Protein AF-V6LWU7-F1 (afdb_monomer_lite)

InterPro domains:
  IPR008913 Zinc finger, CHY-type [PF05495] (118-183)
  IPR008913 Zinc finger, CHY-type [PS51266] (111-178)
  IPR037274 Zinc finger, CHY-type superfamily [SSF161219] (111-180)

Secondary structure (DSSP, 8-state):
--GGGGGTTGGG---EEEEEEEEEEEEPTT---TT-GGGEEEEEEEEEEE--TTTHHHHHHGGG-EEEEEEGGG--TTS-HHHHHHHHHTSSS---GGGS-GGGEEEEEEEEEEEEB-SS-B-SEEEEPTTT--EESSHHHHHTTSSS---GGG---EEETTT--EE-SSSB-TTT--BS------

pLDDT: mean 87.52, std 15.43, range [29.73, 98.44]

Foldseek 3Di:
DDVVVQCPVVVPDDLKFKFKKKWKWAFAPPDADPVPPVRTDTLDIGTDATQDPVCNVVSVVQQV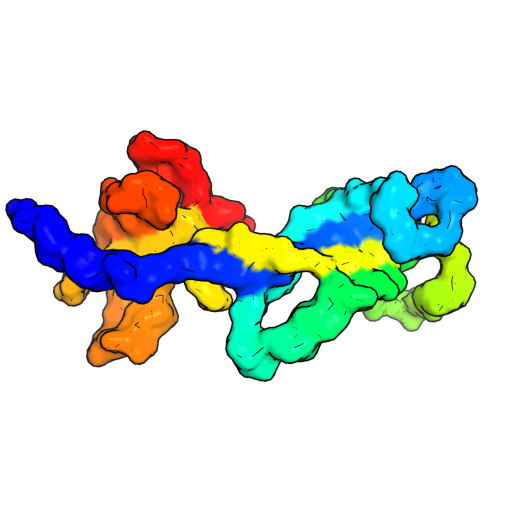DKAQQAFPVQDDSVDDSVVSSVVQVPPPDHDDSVPDGSNGTMIMHIDIDIFGADRVDGWQKWFQAPPPRHTHSDQVRVVVPDPDGRPPVRTQWIQGNPVRDIAGDDQAGPPPRHGGDDDDDD

Organism: NCBI:txid348837

Sequence (186 aa):
MNFRLLFANRSKMSFKNEIVRRFVFKLKPGCSDPDIEEDHIVLKDFVYQVLSPEREKQQREELLLTYRHLPVSHYDPELTDYQNQLNYSKLLENPRLSALAPSETIYARNYLSTSTGCTHYLRNCSKQCFDCKKIYPCRLCHDDNEDHELPREKTEFFSCNICLKLTKPGITCELCNTKFGEFYYH

Radius of gyration: 21.0 Å; chains: 1; bounding box: 48×31×65 Å

Structure (mmCIF, N/CA/C/O backbone):
data_AF-V6LWU7-F1
#
_entry.id   AF-V6LWU7-F1
#
loop_
_atom_site.group_PDB
_atom_site.id
_atom_site.type_symbol
_atom_site.label_atom_id
_atom_site.label_alt_id
_atom_site.label_comp_id
_atom_site.label_asym_id
_atom_site.label_entity_id
_atom_site.label_seq_id
_atom_site.pdbx_PDB_ins_code
_atom_site.Cartn_x
_atom_site.Cartn_y
_atom_site.Cartn_z
_atom_site.occupancy
_atom_site.B_iso_or_equiv
_atom_site.auth_seq_id
_atom_site.auth_comp_id
_atom_site.auth_asym_id
_atom_site.auth_atom_id
_atom_site.pdbx_PDB_model_num
ATOM 1 N N . MET A 1 1 ? -11.687 0.701 37.659 1.00 41.16 1 MET A N 1
ATOM 2 C CA . MET A 1 1 ? -12.111 -0.052 36.456 1.00 41.16 1 MET A CA 1
ATOM 3 C C . MET A 1 1 ? -11.138 -1.195 36.217 1.00 41.16 1 MET A C 1
ATOM 5 O O . MET A 1 1 ? -9.937 -0.967 36.178 1.00 41.16 1 MET A O 1
ATOM 9 N N . ASN A 1 2 ? -11.641 -2.426 36.149 1.00 31.09 2 ASN A N 1
ATOM 10 C CA . ASN A 1 2 ? -10.820 -3.635 36.112 1.00 31.09 2 ASN A CA 1
ATOM 11 C C . ASN A 1 2 ? -10.283 -3.854 34.685 1.00 31.09 2 ASN A C 1
ATOM 13 O O . ASN A 1 2 ? -11.010 -4.327 33.813 1.00 31.09 2 ASN A O 1
ATOM 17 N N . PHE A 1 3 ? -9.019 -3.493 34.434 1.00 41.12 3 PHE A N 1
ATOM 18 C CA . PHE A 1 3 ? -8.388 -3.575 33.108 1.00 41.12 3 PHE A CA 1
ATOM 19 C C . PHE A 1 3 ? -8.483 -4.972 32.468 1.00 41.12 3 PHE A C 1
ATOM 21 O O . PHE A 1 3 ? -8.502 -5.067 31.248 1.00 41.12 3 PHE A O 1
ATOM 28 N N . ARG A 1 4 ? -8.604 -6.050 33.257 1.00 39.47 4 ARG A N 1
ATOM 29 C CA . ARG A 1 4 ? -8.646 -7.444 32.772 1.00 39.47 4 ARG A CA 1
ATOM 30 C C . ARG A 1 4 ? -9.802 -7.770 31.814 1.00 39.47 4 ARG A C 1
ATOM 32 O O . ARG A 1 4 ? -9.608 -8.608 30.941 1.00 39.47 4 ARG A O 1
ATOM 39 N N . LEU A 1 5 ? -10.958 -7.108 31.916 1.00 42.75 5 LEU A N 1
ATOM 40 C CA . LEU A 1 5 ? -12.104 -7.383 31.030 1.00 42.75 5 LEU A CA 1
ATOM 41 C C . LEU A 1 5 ? -11.957 -6.750 29.633 1.00 42.75 5 LEU A C 1
ATOM 43 O O . LEU A 1 5 ? -12.523 -7.260 28.673 1.00 42.75 5 LEU A O 1
ATOM 47 N N . LEU A 1 6 ? -11.140 -5.700 29.486 1.00 45.94 6 LEU A N 1
ATOM 48 C CA . LEU A 1 6 ? -10.923 -5.018 28.199 1.00 45.94 6 LEU A CA 1
ATOM 49 C C . LEU A 1 6 ? -10.051 -5.825 27.220 1.00 45.94 6 LEU A C 1
ATOM 51 O O . LEU A 1 6 ? -10.083 -5.575 26.017 1.00 45.94 6 LEU A O 1
ATOM 55 N N . PHE A 1 7 ? -9.266 -6.790 27.714 1.00 45.69 7 PHE A N 1
ATOM 56 C CA . PHE A 1 7 ? -8.327 -7.571 26.896 1.00 45.69 7 PHE A CA 1
ATOM 57 C C . PHE A 1 7 ? -8.834 -8.974 26.531 1.00 45.69 7 PHE A C 1
ATOM 59 O O . PHE A 1 7 ? -8.191 -9.638 25.722 1.00 45.69 7 PHE A O 1
ATOM 66 N N . ALA A 1 8 ? -9.976 -9.427 27.060 1.00 44.84 8 ALA A N 1
ATOM 67 C CA . ALA A 1 8 ? -10.483 -10.782 26.809 1.00 44.84 8 ALA A CA 1
ATOM 68 C C . ALA A 1 8 ? -10.814 -11.043 25.322 1.00 44.84 8 ALA A C 1
ATOM 70 O O . ALA A 1 8 ? -10.612 -12.153 24.842 1.00 44.84 8 ALA A O 1
ATOM 71 N N . ASN A 1 9 ? -11.217 -10.010 24.569 1.00 48.19 9 ASN A N 1
ATOM 72 C CA . ASN A 1 9 ? -11.459 -10.104 23.121 1.00 48.19 9 ASN A CA 1
ATOM 73 C C . ASN A 1 9 ? -10.215 -9.839 22.250 1.00 48.19 9 ASN A C 1
ATOM 75 O O . ASN A 1 9 ? -10.275 -10.009 21.036 1.00 48.19 9 ASN A O 1
ATOM 79 N N . ARG A 1 10 ? -9.070 -9.450 22.831 1.00 52.81 10 ARG A N 1
ATOM 80 C CA . ARG A 1 10 ? -7.847 -9.167 22.055 1.00 52.81 10 ARG A CA 1
ATOM 81 C C . ARG A 1 10 ? -7.071 -10.414 21.652 1.00 52.81 10 ARG A C 1
ATOM 83 O O . ARG A 1 10 ? -6.351 -10.365 20.664 1.00 52.81 10 ARG A O 1
ATOM 90 N N . SER A 1 11 ? -7.205 -11.515 22.388 1.00 44.88 11 SER A N 1
ATOM 91 C CA . SER A 1 11 ? -6.471 -12.755 22.099 1.00 44.88 11 SER A CA 1
ATOM 92 C C . SER A 1 11 ? -6.927 -13.449 20.811 1.00 44.88 11 SER A C 1
ATOM 94 O O . SER A 1 11 ? -6.194 -14.289 20.299 1.00 44.88 11 SER A O 1
ATOM 96 N N . LYS A 1 12 ? -8.103 -13.094 20.271 1.00 41.44 12 LYS A N 1
ATOM 97 C CA . LYS A 1 12 ? -8.659 -13.683 19.042 1.00 41.44 12 LYS A CA 1
ATOM 98 C C . LYS A 1 12 ? -8.424 -12.861 17.770 1.00 41.44 12 LYS A C 1
ATOM 100 O O . LYS A 1 12 ? -8.647 -13.387 16.688 1.00 41.44 12 LYS A O 1
ATOM 105 N N . MET A 1 13 ? -7.981 -11.604 17.862 1.00 52.53 13 MET A N 1
ATOM 106 C CA . MET A 1 13 ? -7.837 -10.732 16.687 1.00 52.53 13 MET A CA 1
ATOM 107 C C . MET A 1 13 ? -6.366 -10.488 16.350 1.00 52.53 13 MET A C 1
ATOM 109 O O . MET A 1 13 ? -5.683 -9.699 17.004 1.00 52.53 13 MET A O 1
ATOM 113 N N . SER A 1 14 ? -5.880 -11.143 15.293 1.00 57.12 14 SER A N 1
ATOM 114 C CA . SER A 1 14 ? -4.648 -10.730 14.622 1.00 57.12 14 SER A CA 1
ATOM 115 C C . SER A 1 14 ? -4.905 -9.386 13.944 1.00 57.12 14 SER A C 1
ATOM 117 O O . SER A 1 14 ? -5.625 -9.317 12.955 1.00 57.12 14 SER A O 1
ATOM 119 N N . PHE A 1 15 ? -4.309 -8.305 14.450 1.00 65.38 15 PHE A N 1
ATOM 120 C CA . PHE A 1 15 ? -4.311 -7.021 13.739 1.00 65.38 15 PHE A CA 1
ATOM 121 C C . PHE A 1 15 ? -3.367 -7.027 12.533 1.00 65.38 15 PHE A C 1
ATOM 123 O O . PHE A 1 15 ? -3.256 -6.005 11.867 1.00 65.38 15 PHE A O 1
ATOM 130 N N . LYS A 1 16 ? -2.660 -8.135 12.271 1.00 74.12 16 LYS A N 1
ATOM 131 C CA . LYS A 1 16 ? -1.815 -8.306 11.091 1.00 74.12 16 LYS A CA 1
ATOM 132 C C . LYS A 1 16 ? -2.670 -8.834 9.946 1.00 74.12 16 LYS A C 1
ATOM 134 O O . LYS A 1 16 ? -3.249 -9.911 10.065 1.00 74.12 16 LYS A O 1
ATOM 139 N N . ASN A 1 17 ? -2.712 -8.071 8.864 1.00 79.25 17 ASN A N 1
ATOM 140 C CA . ASN A 1 17 ? -3.320 -8.445 7.596 1.00 79.25 17 ASN A CA 1
ATOM 141 C C . ASN A 1 17 ? -2.202 -8.710 6.596 1.00 79.25 17 ASN A C 1
ATOM 143 O O . ASN A 1 17 ? -1.193 -7.997 6.596 1.00 79.25 17 ASN A O 1
ATOM 147 N N . GLU A 1 18 ? -2.410 -9.689 5.728 1.00 88.00 18 GLU A N 1
ATOM 148 C CA . GLU A 1 18 ? -1.624 -9.807 4.508 1.00 88.00 18 GLU A CA 1
ATOM 149 C C . GLU A 1 18 ? -2.093 -8.744 3.515 1.00 88.00 18 GLU A C 1
ATOM 151 O O . GLU A 1 18 ? -3.287 -8.520 3.300 1.00 88.00 18 GLU A O 1
ATOM 156 N N . ILE A 1 19 ? -1.129 -8.046 2.936 1.00 91.31 19 ILE A N 1
ATOM 157 C CA . ILE A 1 19 ? -1.360 -7.031 1.921 1.00 91.31 19 ILE A CA 1
ATOM 158 C C . ILE A 1 19 ? -0.489 -7.334 0.714 1.00 91.31 19 ILE A C 1
ATOM 160 O O . ILE A 1 19 ? 0.594 -7.909 0.828 1.00 91.31 19 ILE A O 1
ATOM 164 N N . VAL A 1 20 ? -0.947 -6.885 -0.443 1.00 92.88 20 VAL A N 1
ATOM 165 C CA . VAL A 1 20 ? -0.134 -6.826 -1.647 1.00 92.88 20 VAL A CA 1
ATOM 166 C C . VAL A 1 20 ? 0.420 -5.415 -1.748 1.00 92.88 20 VAL A C 1
ATOM 168 O O . VAL A 1 20 ? -0.330 -4.433 -1.785 1.00 92.88 20 VAL A O 1
ATOM 171 N N . ARG A 1 21 ? 1.744 -5.306 -1.782 1.00 94.81 21 ARG A N 1
ATOM 172 C CA . ARG A 1 21 ? 2.439 -4.073 -2.136 1.00 94.81 21 ARG A CA 1
ATOM 173 C C . ARG A 1 21 ? 2.804 -4.119 -3.610 1.00 94.81 21 ARG A C 1
ATOM 175 O O . ARG A 1 21 ? 3.115 -5.185 -4.137 1.00 94.81 21 ARG A O 1
ATOM 182 N N . ARG A 1 22 ? 2.745 -2.966 -4.265 1.00 96.56 22 ARG A N 1
ATOM 183 C CA . ARG A 1 22 ? 3.212 -2.781 -5.635 1.00 96.56 22 ARG A CA 1
ATOM 184 C C . ARG A 1 22 ? 4.398 -1.848 -5.600 1.00 96.56 22 ARG A C 1
ATOM 186 O O . ARG A 1 22 ? 4.317 -0.766 -5.018 1.00 96.56 22 ARG A O 1
ATOM 193 N N . PHE A 1 23 ? 5.464 -2.259 -6.264 1.00 97.19 23 PHE A N 1
ATOM 194 C CA . PHE A 1 23 ? 6.523 -1.343 -6.631 1.00 97.19 23 PHE A CA 1
ATOM 195 C C . PHE A 1 23 ? 6.524 -1.152 -8.140 1.00 97.19 23 PHE A C 1
ATOM 197 O O . PHE A 1 23 ? 6.281 -2.083 -8.912 1.00 97.19 23 PHE A O 1
ATOM 204 N N . VAL A 1 24 ? 6.761 0.089 -8.543 1.00 98.06 24 VAL A N 1
ATOM 205 C CA . VAL A 1 24 ? 6.936 0.475 -9.940 1.00 98.06 24 VAL A CA 1
ATOM 206 C C . VAL A 1 24 ? 8.389 0.845 -10.146 1.00 98.06 24 VAL A C 1
ATOM 208 O O . VAL A 1 24 ? 8.996 1.494 -9.291 1.00 98.06 24 VAL A O 1
ATOM 211 N N . PHE A 1 25 ? 8.970 0.397 -11.247 1.00 98.44 25 PHE A N 1
ATOM 212 C CA . PHE A 1 25 ? 10.405 0.480 -11.476 1.00 98.44 25 PHE A CA 1
ATOM 213 C C . PHE A 1 25 ? 10.720 0.684 -12.953 1.00 98.44 25 PHE A C 1
ATOM 215 O O . PHE A 1 25 ? 9.932 0.350 -13.834 1.00 98.44 25 PHE A O 1
ATOM 222 N N . LYS A 1 26 ? 11.901 1.228 -13.222 1.00 98.06 26 LYS A N 1
ATOM 223 C CA . LYS A 1 26 ? 12.527 1.196 -14.550 1.00 98.06 26 LYS A CA 1
ATOM 224 C C . LYS A 1 26 ? 13.795 0.353 -14.484 1.00 98.06 26 LYS A C 1
ATOM 226 O O . LYS A 1 26 ? 14.279 0.071 -13.391 1.00 98.06 26 LYS A O 1
ATOM 231 N N . LEU A 1 27 ? 14.353 -0.013 -15.629 1.00 98.00 27 LEU A N 1
ATOM 232 C CA . LEU A 1 27 ? 15.609 -0.759 -15.671 1.00 98.00 27 LEU A CA 1
ATOM 233 C C . LEU A 1 27 ? 16.820 0.176 -15.603 1.00 98.00 27 LEU A C 1
ATOM 235 O O . LEU A 1 27 ? 16.763 1.335 -16.034 1.00 98.00 27 LEU A O 1
ATOM 239 N N . LYS A 1 28 ? 17.927 -0.331 -15.059 1.00 97.69 28 LYS A N 1
ATOM 240 C CA . LYS A 1 28 ? 19.239 0.315 -15.162 1.00 97.69 28 LYS A CA 1
ATOM 241 C C . LYS A 1 28 ? 19.631 0.507 -16.637 1.00 97.69 28 LYS A C 1
ATOM 243 O O . LYS A 1 28 ? 19.234 -0.291 -17.488 1.00 97.69 28 LYS A O 1
ATOM 248 N N . PRO A 1 29 ? 20.408 1.555 -16.973 1.00 96.25 29 PRO A N 1
ATOM 249 C CA . PRO A 1 29 ? 20.867 1.767 -18.343 1.00 96.25 29 PRO A CA 1
ATOM 250 C C . PRO A 1 29 ? 21.598 0.536 -18.899 1.00 96.25 29 PRO A C 1
ATOM 252 O O . PRO A 1 29 ? 22.515 0.028 -18.262 1.00 96.25 29 PRO A O 1
ATOM 255 N N . GLY A 1 30 ? 21.202 0.081 -20.091 1.00 94.88 30 GLY A N 1
ATOM 256 C CA . GLY A 1 30 ? 21.773 -1.101 -20.752 1.00 94.88 30 GLY A CA 1
ATOM 257 C C . GLY A 1 30 ? 21.094 -2.433 -20.409 1.00 94.88 30 GLY A C 1
ATOM 258 O O . GLY A 1 30 ? 21.318 -3.412 -21.118 1.00 94.88 30 GLY A O 1
ATOM 259 N N . CYS A 1 31 ? 20.231 -2.473 -19.393 1.00 96.56 31 CYS A N 1
ATOM 260 C CA . CYS A 1 31 ? 19.454 -3.658 -19.030 1.00 96.56 31 CYS A CA 1
ATOM 261 C C . CYS A 1 31 ? 18.139 -3.717 -19.827 1.00 96.56 31 CYS A C 1
ATOM 263 O O . CYS A 1 31 ? 17.575 -2.685 -20.202 1.00 96.56 31 CYS A O 1
ATOM 265 N N . SER A 1 32 ? 17.648 -4.927 -20.107 1.00 95.00 32 SER A N 1
ATOM 266 C CA . SER A 1 32 ? 16.461 -5.132 -20.958 1.00 95.00 32 SER A CA 1
ATOM 267 C C . SER A 1 32 ? 15.464 -6.169 -20.446 1.00 95.00 32 SER A C 1
ATOM 269 O O . SER A 1 32 ? 14.312 -6.142 -20.879 1.00 95.00 32 SER A O 1
ATOM 271 N N . ASP A 1 33 ? 15.876 -7.036 -19.521 1.00 96.31 33 ASP A N 1
ATOM 272 C CA . ASP A 1 33 ? 15.019 -8.051 -18.919 1.00 96.31 33 ASP A CA 1
ATOM 273 C C . ASP A 1 33 ? 14.398 -7.507 -17.619 1.00 96.31 33 ASP A C 1
ATOM 275 O O . ASP A 1 33 ? 15.127 -7.229 -16.663 1.00 96.31 33 ASP A O 1
ATOM 279 N N . PRO A 1 34 ? 13.070 -7.305 -17.563 1.00 95.62 34 PRO A N 1
ATOM 280 C CA . PRO A 1 34 ? 12.417 -6.766 -16.382 1.00 95.62 34 PRO A CA 1
ATOM 281 C C . PRO A 1 34 ? 12.198 -7.802 -15.271 1.00 95.62 34 PRO A C 1
ATOM 283 O O . PRO A 1 34 ? 11.756 -7.422 -14.185 1.00 95.62 34 PRO A O 1
ATOM 286 N N . ASP A 1 35 ? 12.526 -9.075 -15.494 1.00 95.62 35 ASP A N 1
ATOM 287 C CA . ASP A 1 35 ? 12.419 -10.114 -14.471 1.00 95.62 35 ASP A CA 1
ATOM 288 C C . ASP A 1 35 ? 13.687 -10.227 -13.599 1.00 95.62 35 ASP A C 1
ATOM 290 O O . ASP A 1 35 ? 13.614 -10.790 -12.505 1.00 95.62 35 ASP A O 1
ATOM 294 N N . ILE A 1 36 ? 14.804 -9.603 -14.006 1.00 96.38 36 ILE A N 1
ATOM 295 C CA . ILE A 1 36 ? 16.050 -9.505 -13.221 1.00 96.38 36 ILE A CA 1
ATOM 296 C C . ILE A 1 36 ? 15.931 -8.381 -12.182 1.00 96.38 36 ILE A C 1
ATOM 298 O O . ILE A 1 36 ? 16.052 -7.199 -12.505 1.00 96.38 36 ILE A O 1
ATOM 302 N N . GLU A 1 37 ? 15.699 -8.741 -10.919 1.00 94.56 37 GLU A N 1
ATOM 303 C CA . GLU A 1 37 ? 15.451 -7.785 -9.827 1.00 94.56 37 GLU A CA 1
ATOM 304 C C . GLU A 1 37 ? 16.651 -6.878 -9.527 1.00 94.56 37 GLU A C 1
ATOM 306 O O . GLU A 1 37 ? 16.484 -5.705 -9.186 1.00 94.56 37 GLU A O 1
ATOM 311 N N . GLU A 1 38 ? 17.876 -7.370 -9.722 1.00 97.06 38 GLU A N 1
ATOM 312 C CA . GLU A 1 38 ? 19.097 -6.589 -9.526 1.00 97.06 38 GLU A CA 1
ATOM 313 C C . GLU A 1 38 ? 19.186 -5.401 -10.486 1.00 97.06 38 GLU A C 1
ATOM 315 O O . GLU A 1 38 ? 19.873 -4.423 -10.181 1.00 97.06 38 GLU A O 1
ATOM 320 N N . ASP A 1 39 ? 18.484 -5.449 -11.617 1.00 97.25 39 ASP A N 1
ATOM 321 C CA . ASP A 1 39 ? 18.481 -4.402 -12.635 1.00 97.25 39 ASP A CA 1
ATOM 322 C C . ASP A 1 39 ? 17.406 -3.338 -12.402 1.00 97.25 39 ASP A C 1
ATOM 324 O O . ASP A 1 39 ? 17.321 -2.356 -13.147 1.00 97.25 39 ASP A O 1
ATOM 328 N N . HIS A 1 40 ? 16.596 -3.482 -11.352 1.00 97.50 40 HIS A N 1
ATOM 329 C CA . HIS A 1 40 ? 15.503 -2.564 -11.068 1.00 97.50 40 HIS A CA 1
ATOM 330 C C . HIS A 1 40 ? 16.006 -1.273 -10.415 1.00 97.50 40 HIS A C 1
ATOM 332 O O . HIS A 1 40 ? 16.764 -1.264 -9.445 1.00 97.50 40 HIS A O 1
ATOM 338 N N . ILE A 1 41 ? 15.515 -0.146 -10.922 1.00 97.88 41 ILE A N 1
ATOM 339 C CA . ILE A 1 41 ? 15.523 1.150 -10.249 1.00 97.88 41 ILE A CA 1
ATOM 340 C C . ILE A 1 41 ? 14.092 1.399 -9.780 1.00 97.88 41 ILE A C 1
ATOM 342 O O . ILE A 1 41 ? 13.238 1.817 -10.568 1.00 97.88 41 ILE A O 1
ATOM 346 N N . VAL A 1 42 ? 13.830 1.117 -8.502 1.00 98.00 42 VAL A N 1
ATOM 347 C CA . VAL A 1 42 ? 12.514 1.324 -7.886 1.00 98.00 42 VAL A CA 1
ATOM 348 C C . VAL A 1 42 ? 12.192 2.815 -7.847 1.00 98.00 42 VAL A C 1
ATOM 350 O O . VAL A 1 42 ? 12.966 3.622 -7.338 1.00 98.00 42 VAL A O 1
ATOM 353 N N . LEU A 1 43 ? 11.036 3.171 -8.402 1.00 97.75 43 LEU A N 1
ATOM 354 C CA . LEU A 1 43 ? 10.546 4.542 -8.492 1.00 97.75 43 LEU A CA 1
ATOM 355 C C . LEU A 1 43 ? 9.543 4.854 -7.373 1.00 97.75 43 LEU A C 1
ATOM 357 O O . LEU A 1 43 ? 9.629 5.915 -6.761 1.00 97.75 43 LEU A O 1
ATOM 361 N N . LYS A 1 44 ? 8.612 3.932 -7.083 1.00 96.31 44 LYS A N 1
ATOM 362 C CA . LYS A 1 44 ? 7.692 4.001 -5.930 1.00 96.31 44 LYS A CA 1
ATOM 363 C C . LYS A 1 44 ? 7.407 2.607 -5.394 1.00 96.31 44 LYS A C 1
ATOM 365 O O . LYS A 1 44 ? 7.396 1.651 -6.162 1.00 96.31 44 LYS A O 1
ATOM 370 N N . ASP A 1 45 ? 7.100 2.525 -4.103 1.00 95.62 45 ASP A N 1
ATOM 371 C CA . ASP A 1 45 ? 6.627 1.318 -3.424 1.00 95.62 45 ASP A CA 1
ATOM 372 C C . ASP A 1 45 ? 5.471 1.690 -2.488 1.00 95.62 45 ASP A C 1
ATOM 374 O O . ASP A 1 45 ? 5.627 2.498 -1.567 1.00 95.62 45 ASP A O 1
ATOM 378 N N . PHE A 1 46 ? 4.296 1.115 -2.728 1.00 93.44 46 PHE A N 1
ATOM 379 C CA . PHE A 1 46 ? 3.067 1.470 -2.029 1.00 93.44 46 PHE A CA 1
ATOM 380 C C . PHE A 1 46 ? 2.159 0.259 -1.810 1.00 93.44 46 PHE A C 1
ATOM 382 O O . PHE A 1 46 ? 2.292 -0.791 -2.438 1.00 93.44 46 PHE A O 1
ATOM 389 N N . VAL A 1 47 ? 1.205 0.403 -0.889 1.00 91.62 47 VAL A N 1
ATOM 390 C CA . VAL A 1 47 ? 0.169 -0.613 -0.686 1.00 91.62 47 VAL A CA 1
ATOM 391 C C . VAL A 1 47 ? -0.782 -0.594 -1.877 1.00 91.62 47 VAL A C 1
ATOM 393 O O . VAL A 1 47 ? -1.383 0.438 -2.160 1.00 91.62 47 VAL A O 1
ATOM 396 N N . TYR A 1 48 ? -0.924 -1.731 -2.554 1.00 91.81 48 TYR A N 1
ATOM 397 C CA . TYR A 1 48 ? -1.781 -1.858 -3.729 1.00 91.81 48 TYR A CA 1
ATOM 398 C C . TYR A 1 48 ? -3.182 -2.340 -3.358 1.00 91.81 48 TYR A C 1
ATOM 400 O O . TYR A 1 48 ? -4.176 -1.750 -3.769 1.00 91.81 48 TYR A O 1
ATOM 408 N N . GLN A 1 49 ? -3.267 -3.395 -2.546 1.00 89.25 49 GLN A N 1
ATOM 409 C CA . GLN A 1 49 ? -4.539 -3.967 -2.109 1.00 89.25 49 GLN A CA 1
ATOM 410 C C . GLN A 1 49 ? -4.368 -4.790 -0.832 1.00 89.25 49 GLN A C 1
ATOM 412 O O . GLN A 1 49 ? -3.277 -5.280 -0.533 1.00 89.25 49 GLN A O 1
ATOM 417 N N . VAL A 1 50 ? -5.456 -4.966 -0.082 1.00 88.44 50 VAL A N 1
ATOM 418 C CA . VAL A 1 50 ? -5.505 -5.975 0.982 1.00 88.44 50 VAL A CA 1
ATOM 419 C C . VAL A 1 50 ? -5.790 -7.336 0.355 1.00 88.44 50 VAL A C 1
ATOM 421 O O . VAL A 1 50 ? -6.606 -7.429 -0.568 1.00 88.44 50 VAL A O 1
ATOM 424 N N . LEU A 1 51 ? -5.110 -8.379 0.835 1.00 85.94 51 LEU A N 1
ATOM 425 C CA . LEU A 1 51 ? -5.402 -9.741 0.411 1.00 85.94 51 LEU A CA 1
ATOM 426 C C . LEU A 1 51 ? -6.795 -10.117 0.937 1.00 85.94 51 LEU A C 1
ATOM 428 O O . LEU A 1 51 ? -7.040 -10.017 2.141 1.00 85.94 51 LEU A O 1
ATOM 432 N N . SER A 1 52 ? -7.720 -10.479 0.047 1.00 81.75 52 SER A N 1
ATOM 433 C CA . SER A 1 52 ? -9.090 -10.847 0.429 1.00 81.75 52 SER A CA 1
ATOM 434 C C . SER A 1 52 ? -9.354 -12.314 0.095 1.00 81.75 52 SER A C 1
ATOM 436 O O . SER A 1 52 ? -8.949 -12.747 -0.985 1.00 81.75 52 SER A O 1
ATOM 438 N N . PRO A 1 53 ? -10.039 -13.086 0.960 1.00 83.88 53 PRO A N 1
ATOM 439 C CA . PRO A 1 53 ? -10.284 -14.508 0.708 1.00 83.88 53 PRO A CA 1
ATOM 440 C C . PRO A 1 53 ? -10.972 -14.782 -0.636 1.00 83.88 53 PRO A C 1
ATOM 442 O O . PRO A 1 53 ? -10.686 -15.776 -1.296 1.00 83.88 53 PRO A O 1
ATOM 445 N N . GLU A 1 54 ? -11.845 -13.876 -1.083 1.00 87.38 54 GLU A N 1
ATOM 446 C CA . GLU A 1 54 ? -12.604 -14.021 -2.329 1.00 87.38 54 GLU A CA 1
ATOM 447 C C . GLU A 1 54 ? -11.722 -13.900 -3.578 1.00 87.38 54 GLU A C 1
ATOM 449 O O . GLU A 1 54 ? -12.042 -14.474 -4.618 1.00 87.38 54 GLU A O 1
ATOM 454 N N . ARG A 1 55 ? -10.621 -13.140 -3.496 1.00 87.56 55 ARG A N 1
ATOM 455 C CA . ARG A 1 55 ? -9.720 -12.856 -4.626 1.00 87.56 55 ARG A CA 1
ATOM 456 C C . ARG A 1 55 ? -8.311 -13.392 -4.424 1.00 87.56 55 ARG A C 1
ATOM 458 O O . ARG A 1 55 ? -7.470 -13.205 -5.297 1.00 87.56 55 ARG A O 1
ATOM 465 N N . GLU A 1 56 ? -8.053 -14.088 -3.322 1.00 89.62 56 GLU A N 1
ATOM 466 C CA . GLU A 1 56 ? -6.711 -14.482 -2.905 1.00 89.62 56 GLU A CA 1
ATOM 467 C C . GLU A 1 56 ? -5.965 -15.250 -3.999 1.00 89.62 56 GLU A C 1
ATOM 469 O O . GLU A 1 56 ? -4.810 -14.942 -4.283 1.00 89.62 56 GLU A O 1
ATOM 474 N N . LYS A 1 57 ? -6.632 -16.201 -4.666 1.00 93.31 57 LYS A N 1
ATOM 475 C CA . LYS A 1 57 ? -6.030 -16.963 -5.768 1.00 93.31 57 LYS A CA 1
ATOM 476 C C . LYS A 1 57 ? -5.528 -16.042 -6.884 1.00 93.31 57 LYS A C 1
ATOM 478 O O . LYS A 1 57 ? -4.358 -16.114 -7.244 1.00 93.31 57 LYS A O 1
ATOM 483 N N . GLN A 1 58 ? -6.392 -15.155 -7.380 1.00 93.12 58 GLN A N 1
ATOM 484 C CA . GLN A 1 58 ? -6.036 -14.196 -8.426 1.00 93.12 58 GLN A CA 1
ATOM 485 C C . GLN A 1 58 ? -4.913 -13.266 -7.949 1.00 93.12 58 GLN A C 1
ATOM 487 O O . GLN A 1 58 ? -3.916 -13.088 -8.639 1.00 93.12 58 GLN A O 1
ATOM 492 N N . GLN A 1 59 ? -5.037 -12.710 -6.742 1.00 92.88 59 GLN A N 1
ATOM 493 C CA . GLN A 1 59 ? -4.044 -11.794 -6.180 1.00 92.88 59 GLN A CA 1
ATOM 494 C C . GLN A 1 59 ? -2.672 -12.459 -6.024 1.00 92.88 59 GLN A C 1
ATOM 496 O O . GLN A 1 59 ? -1.658 -11.786 -6.190 1.00 92.88 59 GLN A O 1
ATOM 501 N N . ARG A 1 60 ? -2.627 -13.764 -5.721 1.00 93.81 60 ARG A N 1
ATOM 502 C CA . ARG A 1 60 ? -1.387 -14.547 -5.633 1.00 93.81 60 ARG A CA 1
ATOM 503 C C . ARG A 1 60 ? -0.788 -14.855 -7.004 1.00 93.81 60 ARG A C 1
ATOM 505 O O . ARG A 1 60 ? 0.428 -14.786 -7.142 1.00 93.81 60 ARG A O 1
ATOM 512 N N . GLU A 1 61 ? -1.608 -15.143 -8.011 1.00 95.44 61 GLU A N 1
ATOM 513 C CA . GLU A 1 61 ? -1.147 -15.291 -9.400 1.00 95.44 61 GLU A CA 1
ATOM 514 C C . GLU A 1 61 ? -0.531 -13.979 -9.919 1.00 95.44 61 GLU A C 1
ATOM 516 O O . GLU A 1 61 ? 0.534 -13.991 -10.532 1.00 95.44 61 GLU A O 1
ATOM 521 N N . GLU A 1 62 ? -1.125 -12.832 -9.574 1.00 94.50 62 GLU A N 1
ATOM 522 C CA . GLU A 1 62 ? -0.612 -11.502 -9.929 1.00 94.50 62 GLU A CA 1
ATOM 523 C C . GLU A 1 62 ? 0.768 -11.171 -9.325 1.00 94.50 62 GLU A C 1
ATOM 525 O O . GLU A 1 62 ? 1.408 -10.230 -9.798 1.00 94.50 62 GLU A O 1
ATOM 530 N N . LEU A 1 63 ? 1.230 -11.897 -8.296 1.00 94.81 63 LEU A N 1
ATOM 531 C CA . LEU A 1 63 ? 2.569 -11.730 -7.700 1.00 94.81 63 LEU A CA 1
ATOM 532 C C . LEU A 1 63 ? 3.686 -12.249 -8.610 1.00 94.81 63 LEU A C 1
ATOM 534 O O . LEU A 1 63 ? 4.837 -11.849 -8.464 1.00 94.81 63 LEU A O 1
ATOM 538 N N . LEU A 1 64 ? 3.348 -13.152 -9.530 1.00 94.44 64 LEU A N 1
ATOM 539 C CA . LEU A 1 64 ? 4.296 -13.784 -10.447 1.00 94.44 64 LEU A CA 1
ATOM 540 C C . LEU A 1 64 ? 4.482 -12.981 -11.739 1.00 94.44 64 LEU A C 1
ATOM 542 O O . LEU A 1 64 ? 5.241 -13.389 -12.611 1.00 94.44 64 LEU A O 1
ATOM 546 N N . LEU A 1 65 ? 3.753 -11.874 -11.887 1.00 95.44 65 LEU A N 1
ATOM 547 C CA . LEU A 1 65 ? 3.669 -11.127 -13.130 1.00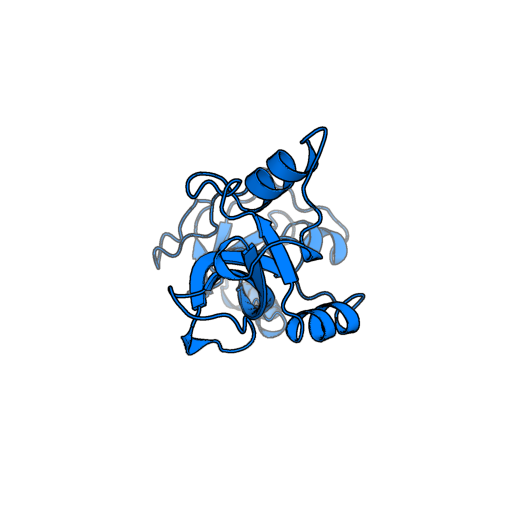 95.44 65 LEU A CA 1
ATOM 548 C C . LEU A 1 65 ? 4.457 -9.821 -13.058 1.00 95.44 65 LEU A C 1
ATOM 550 O O . LEU A 1 65 ? 4.345 -9.046 -12.104 1.00 95.44 65 LEU A O 1
ATOM 554 N N . THR A 1 66 ? 5.178 -9.557 -14.144 1.00 97.06 66 THR A N 1
ATOM 555 C CA . THR A 1 66 ? 5.822 -8.278 -14.430 1.00 97.06 66 THR A CA 1
ATOM 556 C C . THR A 1 66 ? 5.012 -7.542 -15.488 1.00 97.06 66 THR A C 1
ATOM 558 O O . THR A 1 66 ? 4.917 -7.966 -16.641 1.00 97.06 66 THR A O 1
ATOM 561 N N . TYR A 1 67 ? 4.399 -6.426 -15.102 1.00 95.50 67 TYR A N 1
ATOM 562 C CA . TYR A 1 67 ? 3.518 -5.660 -15.981 1.00 95.50 67 TYR A CA 1
ATOM 563 C C . TYR A 1 67 ? 4.275 -4.512 -16.629 1.00 95.50 67 TYR A C 1
ATOM 565 O O . TYR A 1 67 ? 5.009 -3.798 -15.952 1.00 95.50 67 TYR A O 1
ATOM 573 N N . ARG A 1 68 ? 4.023 -4.263 -17.916 1.00 96.56 68 ARG A N 1
ATOM 574 C CA . ARG A 1 68 ? 4.318 -2.958 -18.520 1.00 96.56 68 ARG A CA 1
ATOM 575 C C . ARG A 1 68 ? 3.273 -1.971 -18.010 1.00 96.56 68 ARG A C 1
ATOM 577 O O . ARG A 1 68 ? 2.085 -2.182 -18.233 1.00 96.56 68 ARG A O 1
ATOM 584 N N . HIS A 1 69 ? 3.716 -0.944 -17.300 1.00 96.00 69 HIS A N 1
ATOM 585 C CA . HIS A 1 69 ? 2.858 -0.103 -16.467 1.00 96.00 69 HIS A CA 1
ATOM 586 C C . HIS A 1 69 ? 2.532 1.237 -17.128 1.00 96.00 69 HIS A C 1
ATOM 588 O O . HIS A 1 69 ? 1.366 1.559 -17.334 1.00 96.00 69 HIS A O 1
ATOM 594 N N . LEU A 1 70 ? 3.558 1.998 -17.518 1.00 95.75 70 LEU A N 1
ATOM 595 C CA . LEU A 1 70 ? 3.418 3.246 -18.276 1.00 95.75 70 LEU A CA 1
ATOM 596 C C . LEU A 1 70 ? 4.715 3.580 -19.033 1.00 95.75 70 LEU A C 1
ATOM 598 O O . LEU A 1 70 ? 5.771 3.045 -18.692 1.00 95.75 70 LEU A O 1
ATOM 602 N N . PRO A 1 71 ? 4.689 4.475 -20.035 1.00 96.94 71 PRO A N 1
ATOM 603 C CA . PRO A 1 71 ? 5.913 4.982 -20.642 1.00 96.94 71 PRO A CA 1
ATOM 604 C C . PRO A 1 71 ? 6.686 5.857 -19.647 1.00 96.94 71 PRO A C 1
ATOM 606 O O . PRO A 1 71 ? 6.086 6.659 -18.930 1.00 96.94 71 PRO A O 1
ATOM 609 N N . VAL A 1 72 ? 8.019 5.788 -19.668 1.00 96.44 72 VAL A N 1
ATOM 610 C CA . VAL A 1 72 ? 8.900 6.654 -18.860 1.00 96.44 72 VAL A CA 1
ATOM 611 C C . VAL A 1 72 ? 8.599 8.137 -19.101 1.00 96.44 72 VAL A C 1
ATOM 613 O O . VAL A 1 72 ? 8.637 8.930 -18.167 1.00 96.44 72 VAL A O 1
ATOM 616 N N . SER A 1 73 ? 8.235 8.510 -20.330 1.00 95.06 73 SER A N 1
ATOM 617 C CA . SER A 1 73 ? 7.908 9.892 -20.702 1.00 95.06 73 SER A CA 1
ATOM 618 C C . SER A 1 73 ? 6.636 10.449 -20.048 1.00 95.06 73 SER A C 1
ATOM 620 O O . SER A 1 73 ? 6.413 11.652 -20.109 1.00 95.06 73 SER A O 1
ATOM 622 N N . HIS A 1 74 ? 5.794 9.596 -19.456 1.00 95.25 74 HIS A N 1
ATOM 623 C CA . HIS A 1 74 ? 4.523 9.979 -18.825 1.00 95.25 74 HIS A CA 1
ATOM 624 C C . HIS A 1 74 ? 4.538 9.791 -17.306 1.00 95.25 74 HIS A C 1
ATOM 626 O O . HIS A 1 74 ? 3.492 9.842 -16.663 1.00 95.25 74 HIS A O 1
ATOM 632 N N . TYR A 1 75 ? 5.715 9.541 -16.737 1.00 96.62 75 TYR A N 1
ATOM 633 C CA . TYR A 1 75 ? 5.885 9.380 -15.307 1.00 96.62 75 TYR A CA 1
ATOM 634 C C . TYR A 1 75 ? 6.320 10.678 -14.651 1.00 96.62 75 TYR A C 1
ATOM 636 O O . TYR A 1 75 ? 7.381 11.217 -14.964 1.00 96.62 75 TYR A O 1
ATOM 644 N N . ASP A 1 76 ? 5.530 11.113 -13.678 1.00 97.25 76 ASP A N 1
ATOM 645 C CA . ASP A 1 76 ? 5.870 12.209 -12.788 1.00 97.25 76 ASP A CA 1
ATOM 646 C C . ASP A 1 76 ? 6.133 11.661 -11.368 1.00 97.25 76 ASP A C 1
ATOM 648 O O . ASP A 1 76 ? 5.234 11.051 -10.766 1.00 97.25 76 ASP A O 1
ATOM 652 N N . PRO A 1 77 ? 7.349 11.833 -10.808 1.00 96.06 77 PRO A N 1
ATOM 653 C CA . PRO A 1 77 ? 7.664 11.380 -9.457 1.00 96.06 77 PRO A CA 1
ATOM 654 C C . PRO A 1 77 ? 6.860 12.102 -8.367 1.00 96.06 77 PRO A C 1
ATOM 656 O O . PRO A 1 77 ? 6.662 11.511 -7.303 1.00 96.06 77 PRO A O 1
ATOM 659 N N . GLU A 1 78 ? 6.339 13.302 -8.623 1.00 96.19 78 GLU A N 1
ATOM 660 C CA . GLU A 1 78 ? 5.549 14.072 -7.654 1.00 96.19 78 GLU A CA 1
ATOM 661 C C . GLU A 1 78 ? 4.087 13.595 -7.577 1.00 96.19 78 GLU A C 1
ATOM 663 O O . GLU A 1 78 ? 3.402 13.814 -6.577 1.00 96.19 78 GLU A O 1
ATOM 668 N N . LEU A 1 79 ? 3.598 12.877 -8.596 1.00 95.50 79 LEU A N 1
ATOM 669 C CA . LEU A 1 79 ? 2.229 12.354 -8.644 1.00 95.50 79 LEU A CA 1
ATOM 670 C C . LEU A 1 79 ? 2.112 10.957 -8.037 1.00 95.50 79 LEU A C 1
ATOM 672 O O . LEU A 1 79 ? 3.012 10.127 -8.142 1.00 95.50 79 LEU A O 1
ATOM 676 N N . THR A 1 80 ? 0.969 10.630 -7.437 1.00 94.25 80 THR A N 1
ATOM 677 C CA . THR A 1 80 ? 0.672 9.241 -7.044 1.00 94.25 80 THR A CA 1
ATOM 678 C C . THR A 1 80 ? 0.656 8.313 -8.262 1.00 94.25 80 THR A C 1
ATOM 680 O O . THR A 1 80 ? 0.426 8.744 -9.393 1.00 94.25 80 THR A O 1
ATOM 683 N N . ASP A 1 81 ? 0.858 7.013 -8.037 1.00 94.88 81 ASP A N 1
ATOM 684 C CA . ASP A 1 81 ? 0.771 6.020 -9.113 1.00 94.88 81 ASP A CA 1
ATOM 685 C C . ASP A 1 81 ? -0.589 6.058 -9.830 1.00 94.88 81 ASP A C 1
ATOM 687 O O . ASP A 1 81 ? -0.657 6.058 -11.057 1.00 94.88 81 ASP A O 1
ATOM 691 N N . TYR A 1 82 ? -1.670 6.203 -9.056 1.00 93.50 82 TYR A N 1
ATOM 692 C CA . TYR A 1 82 ? -3.020 6.362 -9.586 1.00 93.50 82 TYR A CA 1
ATOM 693 C C . TYR A 1 82 ? -3.153 7.603 -10.476 1.00 93.50 82 TYR A C 1
ATOM 695 O O . TYR A 1 82 ? -3.722 7.517 -11.560 1.00 93.50 82 TYR A O 1
ATOM 703 N N . GLN A 1 83 ? -2.609 8.750 -10.059 1.00 96.06 83 GLN A N 1
ATOM 704 C CA . GLN A 1 83 ? -2.637 9.973 -10.867 1.00 96.06 83 GLN A CA 1
ATOM 705 C C . GLN A 1 83 ? -1.832 9.824 -12.162 1.00 96.06 83 GLN A C 1
ATOM 707 O O . GLN A 1 83 ? -2.318 10.238 -13.210 1.00 96.06 83 GLN A O 1
ATOM 712 N N . ASN A 1 84 ? -0.653 9.196 -12.119 1.00 96.06 84 ASN A N 1
ATOM 713 C CA . ASN A 1 84 ? 0.132 8.903 -13.322 1.00 96.06 84 ASN A CA 1
ATOM 714 C C . ASN A 1 84 ? -0.653 8.015 -14.304 1.00 96.06 84 ASN A C 1
ATOM 716 O O . ASN A 1 84 ? -0.803 8.369 -15.474 1.00 96.06 84 ASN A O 1
ATOM 720 N N . GLN A 1 85 ? -1.231 6.907 -13.827 1.00 94.31 85 GLN A N 1
ATOM 721 C CA . GLN A 1 85 ? -2.062 6.026 -14.656 1.00 94.31 85 GLN A CA 1
ATOM 722 C C . GLN A 1 85 ? -3.313 6.731 -15.197 1.00 94.31 85 GLN A C 1
ATOM 724 O O . GLN A 1 85 ? -3.683 6.558 -16.359 1.00 94.31 85 GLN A O 1
ATOM 729 N N . LEU A 1 86 ? -3.972 7.549 -14.374 1.00 94.75 86 LEU A N 1
ATOM 730 C CA . LEU A 1 86 ? -5.149 8.310 -14.781 1.00 94.75 86 LEU A CA 1
ATOM 731 C C . LEU A 1 86 ? -4.799 9.343 -15.858 1.00 94.75 86 LEU A C 1
ATOM 733 O O . LEU A 1 86 ? -5.539 9.497 -16.824 1.00 94.75 86 LEU A O 1
ATOM 737 N N . ASN A 1 87 ? -3.672 10.038 -15.717 1.00 94.56 87 ASN A N 1
ATOM 738 C CA . ASN A 1 87 ? -3.210 11.002 -16.710 1.00 94.56 87 ASN A CA 1
ATOM 739 C C . ASN A 1 87 ? -2.861 10.308 -18.029 1.00 94.56 87 ASN A C 1
ATOM 741 O O . ASN A 1 87 ? -3.290 10.763 -19.086 1.00 94.56 87 ASN A O 1
ATOM 745 N N . TYR A 1 88 ? -2.160 9.175 -17.967 1.00 93.50 88 TYR A N 1
ATOM 746 C CA . TYR A 1 88 ? -1.816 8.380 -19.144 1.00 93.50 88 TYR A CA 1
ATOM 747 C C . TYR A 1 88 ? -3.052 7.797 -19.852 1.00 93.50 88 TYR A C 1
ATOM 749 O O . TYR A 1 88 ? -3.161 7.863 -21.075 1.00 93.50 88 TYR A O 1
ATOM 757 N N . SER A 1 89 ? -4.022 7.274 -19.099 1.00 91.19 89 SER A N 1
ATOM 758 C CA . SER A 1 89 ? -5.261 6.715 -19.665 1.00 91.19 89 SER A CA 1
ATOM 759 C C . SER A 1 89 ? -6.186 7.763 -20.292 1.00 91.19 89 SER A C 1
ATOM 761 O O . SER A 1 89 ? -6.994 7.416 -21.148 1.00 91.19 89 SER A O 1
ATOM 763 N N . LYS A 1 90 ? -6.062 9.038 -19.901 1.00 92.25 90 LYS A N 1
ATOM 764 C CA . LYS A 1 90 ? -6.825 10.163 -20.468 1.00 92.25 90 LYS A CA 1
ATOM 765 C C . LYS A 1 90 ? -6.252 10.714 -21.773 1.00 92.25 90 LYS A C 1
ATOM 767 O O . LYS A 1 90 ? -6.888 11.575 -22.381 1.00 92.25 90 LYS A O 1
ATOM 772 N N . LEU A 1 91 ? -5.066 10.276 -22.191 1.00 88.69 91 LEU A N 1
ATOM 773 C CA . LEU A 1 91 ? -4.506 10.689 -23.473 1.00 88.69 91 LEU A CA 1
ATOM 774 C C . LEU A 1 91 ? -5.413 10.200 -24.603 1.00 88.69 91 LEU A C 1
ATOM 776 O O . LEU A 1 91 ? -5.787 9.030 -24.635 1.00 88.69 91 LEU A O 1
ATOM 780 N N . LEU A 1 92 ? -5.738 11.101 -25.537 1.00 76.88 92 LEU A N 1
ATOM 781 C CA . LEU A 1 92 ? -6.530 10.768 -26.728 1.00 76.88 92 LEU A CA 1
ATOM 782 C C . LEU A 1 92 ? -5.882 9.631 -27.528 1.00 76.88 92 LEU A C 1
ATOM 784 O O . LEU A 1 92 ? -6.578 8.773 -28.062 1.00 76.88 92 LEU A O 1
ATOM 788 N N . GLU A 1 93 ? -4.549 9.613 -27.554 1.00 82.88 93 GLU A N 1
ATOM 789 C CA . GLU A 1 93 ? -3.740 8.551 -28.134 1.00 82.88 93 GLU A CA 1
ATOM 790 C C . GLU A 1 93 ? -2.668 8.133 -27.131 1.00 82.88 93 GLU A C 1
ATOM 792 O O . GLU A 1 93 ? -1.835 8.942 -26.716 1.00 82.88 93 GLU A O 1
ATOM 797 N N . ASN A 1 94 ? -2.676 6.857 -26.747 1.00 83.25 94 ASN A N 1
ATOM 798 C CA . ASN A 1 94 ? -1.611 6.270 -25.952 1.00 83.25 94 ASN A CA 1
ATOM 799 C C . ASN A 1 94 ? -0.815 5.253 -26.790 1.00 83.25 94 ASN A C 1
ATOM 801 O O . ASN A 1 94 ? -1.386 4.499 -27.583 1.00 83.25 94 ASN A O 1
ATOM 805 N N . PRO A 1 95 ? 0.525 5.218 -26.663 1.00 82.50 95 PRO A N 1
ATOM 806 C CA . PRO A 1 95 ? 1.317 4.193 -27.322 1.00 82.50 95 PRO A CA 1
ATOM 807 C C . PRO A 1 95 ? 0.939 2.820 -26.770 1.00 82.50 95 PRO A C 1
ATOM 809 O O . PRO A 1 95 ? 0.758 2.657 -25.562 1.00 82.50 95 PRO A O 1
ATOM 812 N N . ARG A 1 96 ? 0.896 1.800 -27.635 1.00 88.75 96 ARG A N 1
ATOM 813 C CA . ARG A 1 96 ? 0.801 0.411 -27.172 1.00 88.75 96 ARG A CA 1
ATOM 814 C C . ARG A 1 96 ? 2.028 0.102 -26.324 1.00 88.75 96 ARG A C 1
ATOM 816 O O . ARG A 1 96 ? 3.135 0.049 -26.854 1.00 88.75 96 ARG A O 1
ATOM 823 N N . LEU A 1 97 ? 1.836 -0.158 -25.032 1.00 90.88 97 LEU A N 1
ATOM 824 C CA . LEU A 1 97 ? 2.940 -0.438 -24.109 1.00 90.88 97 LEU A CA 1
ATOM 825 C C . LEU A 1 97 ? 3.820 -1.600 -24.579 1.00 90.88 97 LEU A C 1
ATOM 827 O O . LEU A 1 97 ? 5.027 -1.573 -24.367 1.00 90.88 97 LEU A O 1
ATOM 831 N N . SER A 1 98 ? 3.242 -2.592 -25.262 1.00 90.25 98 SER A N 1
ATOM 832 C CA . SER A 1 98 ? 3.970 -3.725 -25.845 1.00 90.25 98 SER A CA 1
ATOM 833 C C . SER A 1 98 ? 4.973 -3.334 -26.937 1.00 90.25 98 SER A C 1
ATOM 835 O O . SER A 1 98 ? 5.862 -4.123 -27.231 1.00 90.25 98 SER A O 1
ATOM 837 N N . ALA A 1 99 ? 4.828 -2.155 -27.549 1.00 93.25 99 ALA A N 1
ATOM 838 C CA . ALA A 1 99 ? 5.707 -1.663 -28.609 1.00 93.25 99 ALA A CA 1
ATOM 839 C C . ALA A 1 99 ? 6.887 -0.825 -28.086 1.00 93.25 99 ALA A C 1
ATOM 841 O O . ALA A 1 99 ? 7.799 -0.532 -28.852 1.00 93.25 99 ALA A O 1
ATOM 842 N N . LEU A 1 100 ? 6.878 -0.433 -26.808 1.00 94.81 100 LEU A N 1
ATOM 843 C CA . LEU A 1 100 ? 7.938 0.386 -26.218 1.00 94.81 100 LEU A CA 1
ATOM 844 C C . LEU A 1 100 ? 9.203 -0.436 -25.958 1.00 94.81 100 LEU A C 1
ATOM 846 O O . LEU A 1 100 ? 9.125 -1.603 -25.547 1.00 94.81 100 LEU A O 1
ATOM 850 N N . ALA A 1 101 ? 10.372 0.184 -26.117 1.00 95.81 101 ALA A N 1
ATOM 851 C CA . ALA A 1 101 ? 11.614 -0.442 -25.689 1.00 95.81 101 ALA A CA 1
ATOM 852 C C . ALA A 1 101 ? 11.646 -0.588 -24.151 1.00 95.81 101 ALA A C 1
ATOM 854 O O . ALA A 1 101 ? 11.009 0.200 -23.439 1.00 95.81 101 ALA A O 1
ATOM 855 N N . PRO A 1 102 ? 12.405 -1.553 -23.597 1.00 96.31 102 PRO A N 1
ATOM 856 C CA . PRO A 1 102 ? 12.549 -1.685 -22.147 1.00 96.31 102 PRO A CA 1
ATOM 857 C C . PRO A 1 102 ? 13.054 -0.412 -21.456 1.00 96.31 102 PRO A C 1
ATOM 859 O O . PRO A 1 102 ? 12.568 -0.055 -20.387 1.00 96.31 102 PRO A O 1
ATOM 862 N N . SER A 1 103 ? 13.951 0.338 -22.103 1.00 95.19 103 SER A N 1
ATOM 863 C CA . SER A 1 103 ? 14.467 1.622 -21.604 1.00 95.19 103 SER A CA 1
ATOM 864 C C . SER A 1 103 ? 13.420 2.740 -21.540 1.00 95.19 103 SER A C 1
ATOM 866 O O . SER A 1 103 ? 13.626 3.737 -20.853 1.00 95.19 103 SER A O 1
ATOM 868 N N . GLU A 1 104 ? 12.309 2.594 -22.261 1.00 96.56 104 GLU A N 1
ATOM 869 C CA . GLU A 1 104 ? 11.214 3.569 -22.340 1.00 96.56 104 GLU A CA 1
ATOM 870 C C . GLU A 1 104 ? 9.999 3.142 -21.512 1.00 96.56 104 GLU A C 1
ATOM 872 O O . GLU A 1 104 ? 8.988 3.845 -21.481 1.00 96.56 104 GLU A O 1
ATOM 877 N N . THR A 1 105 ? 10.081 1.995 -20.838 1.00 97.69 105 THR A N 1
ATOM 878 C CA . THR A 1 105 ? 8.965 1.387 -20.119 1.00 97.69 105 THR A CA 1
ATOM 879 C C . THR A 1 105 ? 9.205 1.441 -18.616 1.00 97.69 105 THR A C 1
ATOM 881 O O . THR A 1 105 ? 10.266 1.069 -18.120 1.00 97.69 105 THR A O 1
ATOM 884 N N . ILE A 1 106 ? 8.193 1.884 -17.878 1.00 98.19 106 ILE A N 1
ATOM 885 C CA . ILE A 1 106 ? 8.074 1.616 -16.448 1.00 98.19 106 ILE A CA 1
ATOM 886 C C . ILE A 1 106 ? 7.295 0.327 -16.287 1.00 98.19 106 ILE A C 1
ATOM 888 O O . ILE A 1 106 ? 6.265 0.118 -16.930 1.00 98.19 106 ILE A O 1
ATOM 892 N N . TYR A 1 107 ? 7.792 -0.516 -15.401 1.00 98.38 107 TYR A N 1
ATOM 893 C CA . TYR A 1 107 ? 7.210 -1.789 -15.045 1.00 98.38 107 TYR A CA 1
ATOM 894 C C . TYR A 1 107 ? 6.598 -1.726 -13.652 1.00 98.38 107 TYR A C 1
ATOM 896 O O . TYR A 1 107 ? 6.919 -0.846 -12.852 1.00 98.38 107 TYR A O 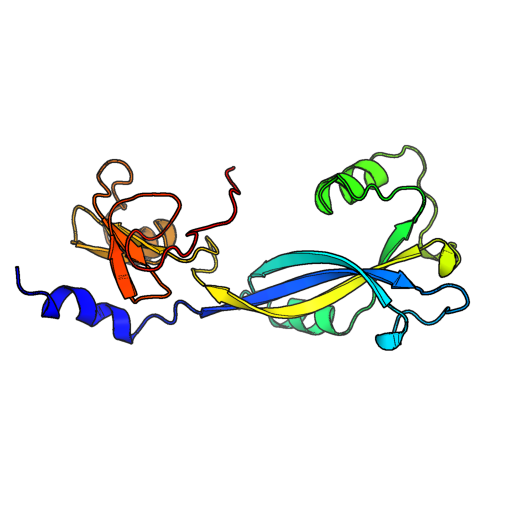1
ATOM 904 N N . ALA A 1 108 ? 5.714 -2.671 -13.360 1.00 98.06 108 ALA A N 1
ATOM 905 C CA . ALA A 1 108 ? 5.162 -2.878 -12.033 1.00 98.06 108 ALA A CA 1
ATOM 906 C C . ALA A 1 108 ? 5.261 -4.354 -11.658 1.00 98.06 108 ALA A C 1
ATOM 908 O O . ALA A 1 108 ? 4.994 -5.224 -12.489 1.00 98.06 108 ALA A O 1
ATOM 909 N N . ARG A 1 109 ? 5.590 -4.624 -10.396 1.00 97.81 109 ARG A N 1
ATOM 910 C CA . ARG A 1 109 ? 5.513 -5.957 -9.792 1.00 97.81 109 ARG A CA 1
ATOM 911 C C . ARG A 1 109 ? 4.858 -5.867 -8.424 1.00 97.81 109 ARG A C 1
ATOM 913 O O . ARG A 1 109 ? 4.880 -4.827 -7.760 1.00 97.81 109 ARG A O 1
ATOM 920 N N . ASN A 1 110 ? 4.241 -6.972 -8.034 1.00 96.75 110 ASN A N 1
ATOM 921 C CA . ASN A 1 110 ? 3.541 -7.109 -6.770 1.00 96.75 110 ASN A CA 1
ATOM 922 C C . ASN A 1 110 ? 4.316 -8.051 -5.842 1.00 96.75 110 ASN A C 1
ATOM 924 O O . ASN A 1 110 ? 4.888 -9.036 -6.297 1.00 96.75 110 ASN A O 1
ATOM 928 N N . TYR A 1 111 ? 4.282 -7.790 -4.539 1.00 95.25 111 TYR A N 1
ATOM 929 C CA . TYR A 1 111 ? 4.831 -8.691 -3.527 1.00 95.25 111 TYR A CA 1
ATOM 930 C C . TYR A 1 111 ? 3.964 -8.706 -2.267 1.00 95.25 111 TYR A C 1
ATOM 932 O O . TYR A 1 111 ? 3.224 -7.758 -1.981 1.00 95.25 111 TYR A O 1
ATOM 940 N N . LEU A 1 112 ? 4.044 -9.800 -1.509 1.00 94.56 112 LEU A N 1
ATOM 941 C CA . LEU A 1 112 ? 3.335 -9.920 -0.239 1.00 94.56 112 LEU A CA 1
ATOM 942 C C . LEU A 1 112 ? 4.066 -9.170 0.862 1.00 94.56 112 LEU A C 1
ATOM 944 O O . LEU A 1 112 ? 5.284 -9.242 1.009 1.00 94.56 112 LEU A O 1
ATOM 948 N N . SER A 1 113 ? 3.287 -8.492 1.686 1.00 92.69 113 SER A N 1
ATOM 949 C CA . SER A 1 113 ? 3.756 -7.872 2.911 1.00 92.69 113 SER A CA 1
ATOM 950 C C . SER A 1 113 ? 2.686 -8.006 3.988 1.00 92.69 113 SER A C 1
ATOM 952 O O . SER A 1 113 ? 1.581 -8.494 3.750 1.00 92.69 113 SER A O 1
ATOM 954 N N . THR A 1 114 ? 3.004 -7.555 5.194 1.00 88.56 114 THR A N 1
ATOM 955 C CA . THR A 1 114 ? 2.045 -7.507 6.296 1.00 88.56 114 THR A CA 1
ATOM 956 C C . THR A 1 114 ? 1.818 -6.072 6.722 1.00 88.56 114 THR A C 1
ATOM 958 O O . THR A 1 114 ? 2.766 -5.295 6.815 1.00 88.56 114 THR A O 1
ATOM 961 N N . SER A 1 115 ? 0.575 -5.733 7.043 1.00 87.00 115 SER A N 1
ATOM 962 C CA . SER A 1 115 ? 0.215 -4.429 7.595 1.00 87.00 115 SER A CA 1
ATOM 963 C C . SER A 1 115 ? -0.739 -4.574 8.770 1.00 87.00 115 SER A C 1
ATOM 965 O O . SER A 1 115 ? -1.371 -5.613 8.966 1.00 87.00 115 SER A O 1
ATOM 967 N N . THR A 1 116 ? -0.838 -3.520 9.569 1.00 88.00 116 THR A N 1
ATOM 968 C CA . THR A 1 116 ? -1.711 -3.486 10.735 1.00 88.00 116 THR A CA 1
ATOM 969 C C . THR A 1 116 ? -3.094 -2.945 10.369 1.00 88.00 116 THR A C 1
ATOM 971 O O . THR A 1 116 ? -3.201 -2.018 9.569 1.00 88.00 116 THR A O 1
ATOM 974 N N . GLY A 1 117 ? -4.159 -3.462 10.983 1.00 87.50 117 GLY A N 1
ATOM 975 C CA . GLY A 1 117 ? -5.520 -2.940 10.832 1.00 87.50 117 GLY A CA 1
ATOM 976 C C . GLY A 1 117 ? -6.528 -4.032 10.499 1.00 87.50 117 GLY A C 1
ATOM 977 O O . GLY A 1 117 ? -6.558 -5.069 11.160 1.00 87.50 117 GLY A O 1
ATOM 978 N N . CYS A 1 118 ? -7.346 -3.798 9.478 1.00 84.94 118 CYS A N 1
ATOM 979 C CA . CYS A 1 118 ? -8.287 -4.767 8.910 1.00 84.94 118 CYS A CA 1
ATOM 980 C C . CYS A 1 118 ? -8.401 -4.574 7.393 1.00 84.94 118 CYS A C 1
ATOM 982 O O . CYS A 1 118 ? -7.895 -3.587 6.858 1.00 84.94 118 CYS A O 1
ATOM 984 N N . THR A 1 119 ? -9.142 -5.457 6.725 1.00 82.38 119 THR A N 1
ATOM 985 C CA . THR A 1 119 ? -9.480 -5.359 5.293 1.00 82.38 119 THR A CA 1
ATOM 986 C C . THR A 1 119 ? -10.134 -4.036 4.902 1.00 82.38 119 THR A C 1
ATOM 988 O O . THR A 1 119 ? -9.941 -3.564 3.787 1.00 82.38 119 THR A O 1
ATOM 991 N N . HIS A 1 120 ? -10.852 -3.399 5.827 1.00 83.62 120 HIS A N 1
ATOM 992 C CA . HIS A 1 120 ? -11.498 -2.109 5.594 1.00 83.62 120 HIS A CA 1
ATOM 993 C C . HIS A 1 120 ? -10.550 -0.910 5.706 1.00 83.62 120 HIS A C 1
ATOM 995 O O . HIS A 1 120 ? -10.694 0.068 4.980 1.00 83.62 120 HIS A O 1
ATOM 1001 N N . TYR A 1 121 ? -9.627 -0.946 6.671 1.00 85.38 121 TYR A N 1
ATOM 1002 C CA . TYR A 1 121 ? -8.729 0.164 6.978 1.00 85.38 121 TYR A CA 1
ATOM 1003 C C . TYR A 1 121 ? -7.398 -0.371 7.489 1.00 85.38 121 TYR A C 1
ATOM 1005 O O . TYR A 1 121 ? -7.327 -0.973 8.569 1.00 85.38 121 TYR A O 1
ATOM 1013 N N . LEU A 1 122 ? -6.338 -0.074 6.746 1.00 88.00 122 LEU A N 1
ATOM 1014 C CA . LEU A 1 122 ? -4.968 -0.313 7.170 1.00 88.00 122 LEU A CA 1
ATOM 1015 C C . LEU A 1 122 ? -4.527 0.831 8.077 1.00 88.00 122 LEU A C 1
ATOM 1017 O O . LEU A 1 122 ? -4.339 1.963 7.636 1.00 88.00 122 LEU A O 1
ATOM 1021 N N . ARG A 1 123 ? -4.429 0.540 9.372 1.00 89.56 123 ARG A N 1
ATOM 1022 C CA . ARG A 1 123 ? -4.072 1.508 10.404 1.00 89.56 123 ARG A CA 1
ATOM 1023 C C . ARG A 1 123 ? -3.517 0.832 11.649 1.00 89.56 123 ARG A C 1
ATOM 1025 O O . ARG A 1 123 ? -3.926 -0.257 12.053 1.00 89.56 123 ARG A O 1
ATOM 1032 N N . ASN A 1 124 ? -2.639 1.548 12.335 1.00 91.56 124 ASN A N 1
ATOM 1033 C CA . ASN A 1 124 ? -2.008 1.104 13.572 1.00 91.56 124 ASN A CA 1
ATOM 1034 C C . ASN A 1 124 ? -2.875 1.357 14.820 1.00 91.56 124 ASN A C 1
ATOM 1036 O O . ASN A 1 124 ? -2.355 1.292 15.934 1.00 91.56 124 ASN A O 1
ATOM 1040 N N . CYS A 1 125 ? -4.176 1.636 14.677 1.00 92.06 125 CYS A N 1
ATOM 1041 C CA . CYS A 1 125 ? -5.101 1.718 15.808 1.00 92.06 125 CYS A CA 1
ATOM 1042 C C . CYS A 1 125 ? -6.443 1.023 15.576 1.00 92.06 125 CYS A C 1
ATOM 1044 O O . CYS A 1 125 ? -6.957 0.917 14.464 1.00 92.06 125 CYS A O 1
ATOM 1046 N N . SER A 1 126 ? -7.031 0.605 16.688 1.00 92.50 126 SER A N 1
ATOM 1047 C CA . SER A 1 126 ? -8.397 0.107 16.803 1.00 92.50 126 SER A CA 1
ATOM 1048 C C . SER A 1 126 ? -9.244 1.117 17.581 1.00 92.50 126 SER A C 1
ATOM 1050 O O . SER A 1 126 ? -8.718 1.867 18.404 1.00 92.50 126 SER A O 1
ATOM 1052 N N . LYS A 1 127 ? -10.554 1.158 17.336 1.00 92.25 127 LYS A N 1
ATOM 1053 C CA . LYS A 1 127 ? -11.496 2.037 18.044 1.00 92.25 127 LYS A CA 1
ATOM 1054 C C . LYS A 1 127 ? -12.135 1.291 19.206 1.00 92.25 127 LYS A C 1
ATOM 1056 O O . LYS A 1 127 ? -12.516 0.135 19.043 1.00 92.25 127 LYS A O 1
ATOM 1061 N N . GLN A 1 128 ? -12.280 1.954 20.349 1.00 93.69 128 GLN A N 1
ATOM 1062 C CA . GLN A 1 128 ? -13.180 1.485 21.395 1.00 93.69 128 GLN A CA 1
ATOM 1063 C C . GLN A 1 128 ? -14.590 2.025 21.128 1.00 93.69 128 GLN A C 1
ATOM 1065 O O . GLN A 1 128 ? -14.761 3.229 20.953 1.00 93.69 128 GLN A O 1
ATOM 1070 N N . CYS A 1 129 ? -15.592 1.148 21.102 1.00 93.81 129 CYS A N 1
ATOM 1071 C CA . CYS A 1 129 ? -16.989 1.562 21.030 1.00 93.81 129 CYS A CA 1
ATOM 1072 C C . CYS A 1 129 ? -17.417 2.209 22.354 1.00 93.81 129 CYS A C 1
ATOM 1074 O O . CYS A 1 129 ? -17.089 1.708 23.432 1.00 93.81 129 CYS A O 1
ATOM 1076 N N . PHE A 1 130 ? -18.149 3.322 22.286 1.00 94.62 130 PHE A N 1
ATOM 1077 C CA . PHE A 1 130 ? -18.631 4.003 23.484 1.00 94.62 130 PHE A CA 1
ATOM 1078 C C . PHE A 1 130 ? -19.701 3.193 24.223 1.00 94.62 130 PHE A C 1
ATOM 1080 O O . PHE A 1 130 ? -19.671 3.175 25.452 1.00 94.62 130 PHE A O 1
ATOM 1087 N N . ASP A 1 131 ? -20.592 2.511 23.504 1.00 94.00 131 ASP A N 1
ATOM 1088 C CA . ASP A 1 131 ? -21.752 1.843 24.100 1.00 94.00 131 ASP A CA 1
ATOM 1089 C C . ASP A 1 131 ? -21.358 0.501 24.729 1.00 94.00 131 ASP A C 1
ATOM 1091 O O . ASP A 1 131 ? -21.549 0.291 25.926 1.00 94.00 131 ASP A O 1
ATOM 1095 N N . CYS A 1 132 ? -20.702 -0.383 23.969 1.00 93.94 132 CYS A N 1
ATOM 1096 C CA . CYS A 1 132 ? -20.335 -1.718 24.457 1.00 93.94 132 CYS A CA 1
ATOM 1097 C C . CYS A 1 132 ? -18.923 -1.815 25.065 1.00 93.94 132 CYS A C 1
ATOM 1099 O O . CYS A 1 132 ? -18.543 -2.864 25.587 1.00 93.94 132 CYS A O 1
ATOM 1101 N N . LYS A 1 133 ? -18.111 -0.748 24.984 1.00 92.19 133 LYS A N 1
ATOM 1102 C CA . 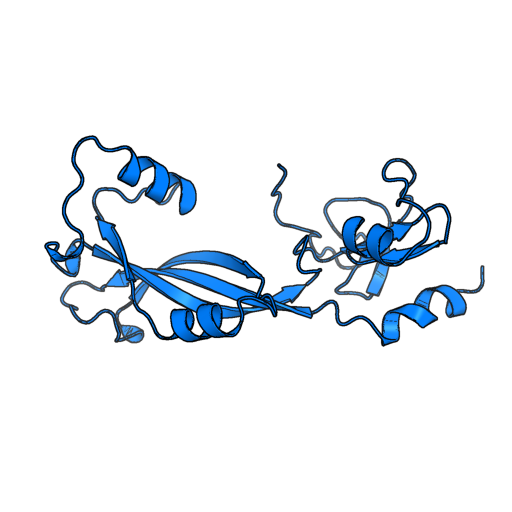LYS A 1 133 ? -16.709 -0.672 25.463 1.00 92.19 133 LYS A CA 1
ATOM 1103 C C . LYS A 1 133 ? -15.741 -1.699 24.848 1.00 92.19 133 LYS A C 1
ATOM 1105 O O . LYS A 1 133 ? -14.570 -1.743 25.245 1.00 92.19 133 LYS A O 1
ATOM 1110 N N . LYS A 1 134 ? -16.186 -2.474 23.852 1.00 91.75 134 LYS A N 1
ATOM 1111 C CA . LYS A 1 134 ? -15.368 -3.405 23.062 1.00 91.75 134 LYS A CA 1
ATOM 1112 C C . LYS A 1 134 ? -14.464 -2.647 22.089 1.00 91.75 134 LYS A C 1
ATOM 1114 O O . LYS A 1 134 ? -14.739 -1.507 21.719 1.00 91.75 134 LYS A O 1
ATOM 1119 N N . ILE A 1 135 ? -13.364 -3.280 21.691 1.00 91.50 135 ILE A N 1
ATOM 1120 C CA . ILE A 1 135 ? -12.355 -2.707 20.794 1.00 91.50 135 ILE A CA 1
ATOM 1121 C C . ILE A 1 135 ? -12.411 -3.441 19.460 1.00 91.50 135 ILE A C 1
ATOM 1123 O O . ILE A 1 135 ? -12.262 -4.659 19.435 1.00 91.50 135 ILE A O 1
ATOM 1127 N N . TYR A 1 136 ? -12.543 -2.688 18.372 1.00 91.81 136 TYR A N 1
ATOM 1128 C CA . TYR A 1 136 ? -12.585 -3.212 17.011 1.00 91.81 136 TYR A CA 1
ATOM 1129 C C . TYR A 1 136 ? -11.583 -2.492 16.102 1.00 91.81 136 TYR A C 1
ATOM 1131 O O . TYR A 1 136 ? -11.383 -1.281 16.255 1.00 91.81 136 TYR A O 1
ATOM 1139 N N . PRO A 1 137 ? -10.973 -3.183 15.118 1.00 89.56 137 PRO A N 1
ATOM 1140 C CA . PRO A 1 137 ? -10.056 -2.572 14.159 1.00 89.56 137 PRO A CA 1
ATOM 1141 C C . PRO A 1 137 ? -10.672 -1.368 13.463 1.00 89.56 137 PRO A C 1
ATOM 1143 O O . PRO A 1 137 ? -10.000 -0.355 13.277 1.00 89.56 137 PRO A O 1
ATOM 1146 N N . CYS A 1 138 ? -11.965 -1.438 13.138 1.00 90.62 138 CYS A N 1
ATOM 1147 C CA . CYS A 1 138 ? -12.738 -0.339 12.585 1.00 90.62 138 CYS A CA 1
ATOM 1148 C C . CYS A 1 138 ? -14.223 -0.425 12.930 1.00 90.62 138 CYS A C 1
ATOM 1150 O O . CYS A 1 138 ? -14.659 -1.371 13.577 1.00 90.62 138 CYS A O 1
ATOM 1152 N N . ARG A 1 139 ? -14.981 0.592 12.500 1.00 92.25 139 ARG A N 1
ATOM 1153 C CA . ARG A 1 139 ? -16.434 0.624 12.685 1.00 92.25 139 ARG A CA 1
ATOM 1154 C C . ARG A 1 139 ? -17.126 -0.505 11.922 1.00 92.25 139 ARG A C 1
ATOM 1156 O O . ARG A 1 139 ? -17.993 -1.128 12.482 1.00 92.25 139 ARG A O 1
ATOM 1163 N N . LEU A 1 140 ? -16.696 -0.806 10.692 1.00 92.00 140 LEU A N 1
ATOM 1164 C CA . LEU A 1 140 ? -17.363 -1.809 9.858 1.00 92.00 140 LEU A CA 1
ATOM 1165 C C . LEU A 1 140 ? -17.232 -3.183 10.517 1.00 92.00 140 LEU A C 1
ATOM 1167 O O . LEU A 1 140 ? -18.226 -3.834 10.778 1.00 92.00 140 LEU A O 1
ATOM 1171 N N . CYS A 1 141 ? -16.025 -3.525 10.981 1.00 90.56 141 CYS A N 1
ATOM 1172 C CA . CYS A 1 141 ? -15.818 -4.733 11.777 1.00 90.56 141 CYS A CA 1
ATOM 1173 C C . CYS A 1 141 ? -16.648 -4.771 13.069 1.00 90.56 141 CYS A C 1
ATOM 1175 O O . CYS A 1 141 ? -16.961 -5.860 13.531 1.00 90.56 141 CYS A O 1
ATOM 1177 N N . HIS A 1 142 ? -16.937 -3.625 13.690 1.00 93.75 142 HIS A N 1
ATOM 1178 C CA . HIS A 1 142 ? -17.821 -3.573 14.854 1.00 93.75 142 HIS A CA 1
ATOM 1179 C C . HIS A 1 142 ? -19.270 -3.829 14.439 1.00 93.75 142 HIS A C 1
ATOM 1181 O O . HIS A 1 142 ? -19.887 -4.746 14.960 1.00 93.75 142 HI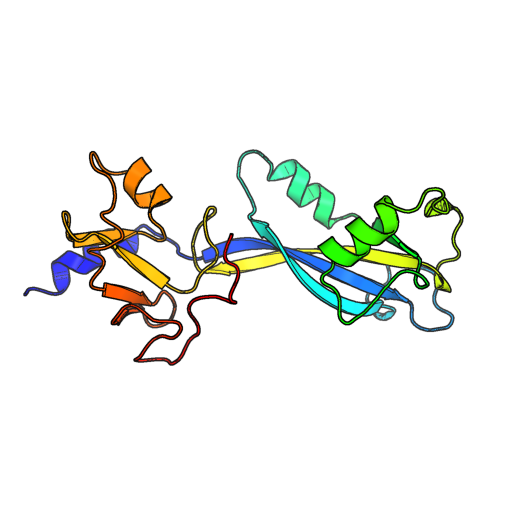S A O 1
ATOM 1187 N N . ASP A 1 143 ? -19.772 -3.039 13.491 1.00 95.06 143 ASP A N 1
ATOM 1188 C CA . ASP A 1 143 ? -21.159 -3.047 13.028 1.00 95.06 143 ASP A CA 1
ATOM 1189 C C . ASP A 1 143 ? -21.542 -4.428 12.440 1.00 95.06 143 ASP A C 1
ATOM 1191 O O . ASP A 1 143 ? -22.683 -4.849 12.564 1.00 95.06 143 ASP A O 1
ATOM 1195 N N . ASP A 1 144 ? -20.577 -5.177 11.888 1.00 94.38 144 ASP A N 1
ATOM 1196 C CA . ASP A 1 144 ? -20.766 -6.558 11.407 1.00 94.38 144 ASP A CA 1
ATOM 1197 C C . ASP A 1 144 ? -20.876 -7.612 12.533 1.00 94.38 144 ASP A C 1
ATOM 1199 O O . ASP A 1 144 ? -21.349 -8.723 12.298 1.00 94.38 144 ASP A O 1
ATOM 1203 N N . ASN A 1 145 ? -20.376 -7.318 13.740 1.00 94.06 145 ASN A N 1
ATOM 1204 C CA . ASN A 1 145 ? -20.260 -8.278 14.853 1.00 94.06 145 ASN A CA 1
ATOM 1205 C C . ASN A 1 145 ? -21.110 -7.907 16.076 1.00 94.06 145 ASN A C 1
ATOM 1207 O O . ASN A 1 145 ? -21.129 -8.648 17.062 1.00 94.06 145 ASN A O 1
ATOM 1211 N N . GLU A 1 146 ? -21.780 -6.762 16.042 1.00 94.81 146 GLU A N 1
ATOM 1212 C CA . GLU A 1 146 ? -22.601 -6.244 17.128 1.00 94.81 146 GLU A CA 1
ATOM 1213 C C . GLU A 1 146 ? -24.005 -5.910 16.614 1.00 94.81 146 GLU A C 1
ATOM 1215 O O . GLU A 1 146 ? -24.228 -5.680 15.432 1.00 94.81 146 GLU A O 1
ATOM 1220 N N . ASP A 1 147 ? -24.970 -5.873 17.523 1.00 96.38 147 ASP A N 1
ATOM 1221 C CA . ASP A 1 147 ? -26.376 -5.540 17.258 1.00 96.38 147 ASP A CA 1
ATOM 1222 C C . ASP A 1 147 ? -26.653 -4.024 17.224 1.00 96.38 147 ASP A C 1
ATOM 1224 O O . ASP A 1 147 ? -27.805 -3.586 17.228 1.00 96.38 147 ASP A O 1
ATOM 1228 N N . HIS A 1 148 ? -25.594 -3.216 17.209 1.00 95.12 148 HIS A N 1
ATOM 1229 C CA . HIS A 1 148 ? -25.639 -1.761 17.192 1.00 95.12 148 HIS A CA 1
ATOM 1230 C C . HIS A 1 148 ? -24.474 -1.193 16.380 1.00 95.12 148 HIS A C 1
ATOM 1232 O O . HIS A 1 148 ? -23.430 -1.824 16.215 1.00 95.12 148 HIS A O 1
ATOM 1238 N N . GLU A 1 149 ? -24.635 0.040 15.908 1.00 96.69 149 GLU A N 1
ATOM 1239 C CA . GLU A 1 149 ? -23.567 0.760 15.218 1.00 96.69 149 GLU A CA 1
ATOM 1240 C C . GLU A 1 149 ? -22.594 1.412 16.205 1.00 96.69 149 GLU A C 1
ATOM 1242 O O . GLU A 1 149 ? -22.980 1.877 17.279 1.00 96.69 149 GLU A O 1
ATOM 1247 N N . LEU A 1 150 ? -21.320 1.520 15.824 1.00 94.19 150 LEU A N 1
ATOM 1248 C CA . LEU A 1 150 ? -20.323 2.243 16.607 1.00 94.19 150 LEU A CA 1
ATOM 1249 C C . LEU A 1 150 ? -20.602 3.761 16.552 1.00 94.19 150 LEU A C 1
ATOM 1251 O O . LEU A 1 150 ? -20.433 4.372 15.486 1.00 94.19 150 LEU A O 1
ATOM 1255 N N . PRO A 1 151 ? -20.907 4.431 17.684 1.00 92.06 151 PRO A N 1
ATOM 1256 C CA . PRO A 1 151 ? -21.175 5.868 17.708 1.00 92.06 151 PRO A CA 1
ATOM 1257 C C . PRO A 1 151 ? -19.873 6.661 17.534 1.00 92.06 151 PRO A C 1
ATOM 1259 O O . PRO A 1 151 ? -19.162 6.967 18.494 1.00 92.06 151 PRO A O 1
ATOM 1262 N N . ARG A 1 152 ? -19.534 6.991 16.282 1.00 85.69 152 ARG A N 1
ATOM 1263 C CA . ARG A 1 152 ? -18.226 7.562 15.902 1.00 85.69 152 ARG A CA 1
ATOM 1264 C C . ARG A 1 152 ? -17.856 8.798 16.715 1.00 85.69 152 ARG A C 1
ATOM 1266 O O . ARG A 1 152 ? -16.750 8.844 17.253 1.00 85.69 152 ARG A O 1
ATOM 1273 N N . GLU A 1 153 ? -18.802 9.721 16.853 1.00 89.12 153 GLU A N 1
ATOM 1274 C CA . GLU A 1 153 ? -18.633 11.000 17.555 1.00 89.12 153 GLU A CA 1
ATOM 1275 C C . GLU A 1 153 ? -18.415 10.839 19.064 1.00 89.12 153 GLU A C 1
ATOM 1277 O O . GLU A 1 153 ? -17.890 11.732 19.718 1.00 89.12 153 GLU A O 1
ATOM 1282 N N . LYS A 1 154 ? -18.777 9.680 19.626 1.00 91.88 154 LYS A N 1
ATOM 1283 C CA . LYS A 1 154 ? -18.588 9.367 21.047 1.00 91.88 154 LYS A CA 1
ATOM 1284 C C . LYS A 1 154 ? -17.314 8.559 21.312 1.00 91.88 154 LYS A C 1
ATOM 1286 O O . LYS A 1 154 ? -17.125 8.067 22.420 1.00 91.88 154 LYS A O 1
ATOM 1291 N N . THR A 1 155 ? -16.445 8.356 20.314 1.00 89.25 155 THR A N 1
ATOM 1292 C CA . THR A 1 155 ? -15.223 7.557 20.506 1.00 89.25 155 THR A CA 1
ATOM 1293 C C . THR A 1 155 ? -14.240 8.290 21.423 1.00 89.25 155 THR A C 1
ATOM 1295 O O . THR A 1 155 ? -13.560 9.214 20.990 1.00 89.25 155 THR A O 1
ATOM 1298 N N . GLU A 1 156 ? -14.110 7.834 22.669 1.00 90.31 156 GLU A N 1
ATOM 1299 C CA . GLU A 1 156 ? -13.221 8.449 23.670 1.00 90.31 156 GLU A CA 1
ATOM 1300 C C . GLU A 1 156 ? -11.793 7.896 23.647 1.00 90.31 156 GLU A C 1
ATOM 1302 O O . GLU A 1 156 ? -10.861 8.579 24.068 1.00 90.31 156 GLU A O 1
ATOM 1307 N N . PHE A 1 157 ? -11.606 6.662 23.161 1.00 92.38 157 PHE A N 1
ATOM 1308 C CA . PHE A 1 157 ? -10.312 5.985 23.177 1.00 92.38 157 PHE A CA 1
ATOM 1309 C C . PHE A 1 157 ? -10.040 5.207 21.896 1.00 92.38 157 PHE A C 1
ATOM 1311 O O . PHE A 1 157 ? -10.899 4.507 21.346 1.00 92.38 157 PHE A O 1
ATOM 1318 N N . PHE A 1 158 ? -8.785 5.271 21.468 1.00 92.50 158 PHE A N 1
ATOM 1319 C CA . PHE A 1 158 ? -8.198 4.321 20.540 1.00 92.50 158 PHE A CA 1
ATOM 1320 C C . PHE A 1 158 ? -7.335 3.321 21.302 1.00 92.50 158 PHE A C 1
ATOM 1322 O O . PHE A 1 158 ? -6.853 3.564 22.405 1.00 92.50 158 PHE A O 1
ATOM 1329 N N . SER A 1 159 ? -7.113 2.179 20.676 1.00 92.44 159 SER A N 1
ATOM 1330 C CA . SER A 1 159 ? -6.163 1.163 21.094 1.00 92.44 159 SER A CA 1
ATOM 1331 C C . SER A 1 159 ? -5.040 1.121 20.069 1.00 92.44 159 SER A C 1
ATOM 1333 O O . SER A 1 159 ? -5.298 0.795 18.914 1.00 92.44 159 SER A O 1
ATOM 1335 N N . CYS A 1 160 ? -3.804 1.420 20.465 1.00 91.75 160 CYS A N 1
ATOM 1336 C CA . CYS A 1 160 ? -2.652 1.274 19.578 1.00 91.75 160 CYS A CA 1
ATOM 1337 C C . CYS A 1 160 ? -2.402 -0.210 19.295 1.00 91.75 160 CYS A C 1
ATOM 1339 O O . CYS A 1 160 ? -2.298 -1.012 20.221 1.00 91.75 160 CYS A O 1
ATOM 1341 N N . ASN A 1 161 ? -2.280 -0.573 18.023 1.00 90.56 161 ASN A N 1
ATOM 1342 C CA . ASN A 1 161 ? -2.054 -1.949 17.589 1.00 90.56 161 ASN A CA 1
ATOM 1343 C C . ASN A 1 161 ? -0.562 -2.341 17.641 1.00 90.56 161 ASN A C 1
ATOM 1345 O O . ASN A 1 161 ? -0.245 -3.513 17.480 1.00 90.56 161 ASN A O 1
ATOM 1349 N N . ILE A 1 162 ? 0.341 -1.383 17.907 1.00 89.12 162 ILE A N 1
ATOM 1350 C CA . ILE A 1 162 ? 1.782 -1.629 18.094 1.00 89.12 162 ILE A CA 1
ATOM 1351 C C . ILE A 1 162 ? 2.111 -1.865 19.570 1.00 89.12 162 ILE A C 1
ATOM 1353 O O . ILE A 1 162 ? 2.561 -2.942 19.942 1.00 89.12 162 ILE A O 1
ATOM 1357 N N . CYS A 1 163 ? 1.860 -0.878 20.438 1.00 90.44 163 CYS A N 1
ATOM 1358 C CA . CYS A 1 163 ? 2.170 -0.993 21.869 1.00 90.44 163 CYS A CA 1
ATOM 1359 C C . CYS A 1 163 ? 1.034 -1.607 22.698 1.00 90.44 163 CYS A C 1
ATOM 1361 O O . CYS A 1 163 ? 1.189 -1.825 23.900 1.00 90.44 163 CYS A O 1
ATOM 1363 N N . LEU A 1 164 ? -0.119 -1.878 22.074 1.00 88.94 164 LEU A N 1
ATOM 1364 C CA . LEU A 1 164 ? -1.266 -2.534 22.698 1.00 88.94 164 LEU A CA 1
ATOM 1365 C C . LEU A 1 164 ? -1.888 -1.743 23.863 1.00 88.94 164 LEU A C 1
ATOM 1367 O O . LEU A 1 164 ? -2.640 -2.314 24.655 1.00 88.94 164 LEU A O 1
ATOM 1371 N N . LYS A 1 165 ? -1.663 -0.431 23.959 1.00 90.06 165 LYS A N 1
ATOM 1372 C CA . LYS A 1 165 ? -2.231 0.433 25.008 1.00 90.06 165 LYS A CA 1
ATOM 1373 C C . LYS A 1 165 ? -3.395 1.286 24.500 1.00 90.06 165 LYS A C 1
ATOM 1375 O O . LYS A 1 165 ? -3.472 1.594 23.312 1.00 90.06 165 LYS A O 1
ATOM 1380 N N . LEU A 1 166 ? -4.296 1.651 25.415 1.00 92.50 166 LEU A N 1
ATOM 1381 C CA . LEU A 1 166 ? -5.317 2.667 25.160 1.00 92.50 166 LEU A CA 1
ATOM 1382 C C . LEU A 1 166 ? -4.685 4.060 25.172 1.00 92.50 166 LEU A C 1
ATOM 1384 O O . LEU A 1 166 ? -3.740 4.311 25.916 1.00 92.50 166 LEU A O 1
ATOM 1388 N N . THR A 1 167 ? -5.208 4.943 24.337 1.00 91.00 167 THR A N 1
ATOM 1389 C CA . THR A 1 167 ? -4.729 6.315 24.131 1.00 91.00 167 THR A CA 1
ATOM 1390 C C . THR A 1 167 ? -5.876 7.155 23.587 1.00 91.00 167 THR A C 1
ATOM 1392 O O . THR A 1 167 ? -6.877 6.605 23.110 1.00 91.00 167 THR A O 1
ATOM 1395 N N . LYS A 1 168 ? -5.772 8.478 23.690 1.00 90.81 168 LYS A N 1
ATOM 1396 C CA . LYS A 1 168 ? -6.798 9.365 23.145 1.00 90.81 168 LYS A CA 1
ATOM 1397 C C . LYS A 1 168 ? -6.829 9.301 21.609 1.00 90.81 168 LYS A C 1
ATOM 1399 O O . LYS A 1 168 ? -5.833 8.934 20.980 1.00 90.81 168 LYS A O 1
ATOM 1404 N N . PRO A 1 169 ? -7.966 9.644 20.983 1.00 90.12 169 PRO A N 1
ATOM 1405 C CA . PRO A 1 169 ? -8.037 9.854 19.547 1.00 90.12 169 PRO A CA 1
ATOM 1406 C C . PRO A 1 169 ? -7.000 10.884 19.088 1.00 90.12 169 PRO A C 1
ATOM 1408 O O . PRO A 1 169 ? -6.865 11.951 19.679 1.00 90.12 169 PRO A O 1
ATOM 1411 N N . GLY A 1 170 ? -6.279 10.563 18.019 1.00 89.88 170 GLY A N 1
ATOM 1412 C CA . GLY A 1 170 ? -5.221 11.407 17.473 1.00 89.88 170 GLY A CA 1
ATOM 1413 C C . GLY A 1 170 ? -4.606 10.792 16.219 1.00 89.88 170 GLY A C 1
ATOM 1414 O O . GLY A 1 170 ? -5.069 9.755 15.740 1.00 89.88 170 GLY A O 1
ATOM 1415 N N . ILE A 1 171 ? -3.561 11.432 15.689 1.00 91.06 171 ILE A N 1
ATOM 1416 C CA . ILE A 1 171 ? -2.814 10.944 14.514 1.00 91.06 171 ILE A CA 1
ATOM 1417 C C . ILE A 1 171 ? -1.643 10.024 14.889 1.00 91.06 171 ILE A C 1
ATOM 1419 O O . ILE A 1 171 ? -1.183 9.235 14.065 1.00 91.06 171 ILE A O 1
ATOM 1423 N N . THR A 1 172 ? -1.182 10.089 16.137 1.00 93.31 172 THR A N 1
ATOM 1424 C CA . THR A 1 172 ? -0.093 9.282 16.696 1.00 93.31 172 THR A CA 1
ATOM 1425 C C . THR A 1 172 ? -0.496 8.710 18.050 1.00 93.31 172 THR A C 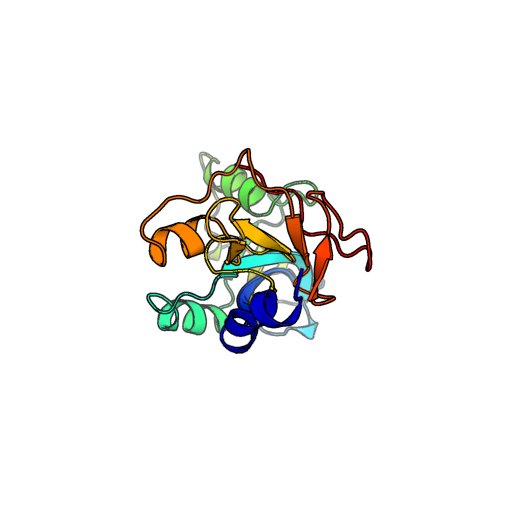1
ATOM 1427 O O . THR A 1 172 ? -1.345 9.257 18.752 1.00 93.31 172 THR A O 1
ATOM 1430 N N . CYS A 1 173 ? 0.123 7.596 18.433 1.00 92.69 173 CYS A N 1
ATOM 1431 C CA . CYS A 1 173 ? -0.005 7.062 19.781 1.00 92.69 173 CYS A CA 1
ATOM 1432 C C . CYS A 1 173 ? 0.757 7.938 20.779 1.00 92.69 173 CYS A C 1
ATOM 1434 O O . CYS A 1 173 ? 1.968 8.085 20.642 1.00 92.69 173 CYS A O 1
ATOM 1436 N N . GLU A 1 174 ? 0.092 8.405 21.837 1.00 94.00 174 GLU A N 1
ATOM 1437 C CA . GLU A 1 174 ? 0.711 9.229 22.893 1.00 94.00 174 GLU A CA 1
ATOM 1438 C C . GLU A 1 174 ? 1.801 8.487 23.692 1.00 94.00 174 GLU A C 1
ATOM 1440 O O . GLU A 1 174 ? 2.547 9.102 24.445 1.00 94.00 174 GLU A O 1
ATOM 1445 N N . LEU A 1 175 ? 1.882 7.157 23.559 1.00 92.75 175 LEU A N 1
ATOM 1446 C CA . LEU A 1 175 ? 2.771 6.308 24.358 1.00 92.75 175 LEU A CA 1
ATOM 1447 C C . LEU A 1 175 ? 3.988 5.794 23.586 1.00 92.75 175 LEU A C 1
ATOM 1449 O O . LEU A 1 175 ? 5.063 5.668 24.161 1.00 92.75 175 LEU A O 1
ATOM 1453 N N . CYS A 1 176 ? 3.831 5.454 22.305 1.00 92.81 176 CYS A N 1
ATOM 1454 C CA . CYS A 1 176 ? 4.923 4.911 21.485 1.00 92.81 176 CYS A CA 1
ATOM 1455 C C . CYS A 1 176 ? 5.198 5.724 20.217 1.00 92.81 176 CYS A C 1
ATOM 1457 O O . CYS A 1 176 ? 5.999 5.299 19.390 1.00 92.81 176 CYS A O 1
ATOM 1459 N N . ASN A 1 177 ? 4.517 6.860 20.037 1.00 93.81 177 ASN A N 1
ATOM 1460 C CA . ASN A 1 177 ? 4.668 7.788 18.913 1.00 93.81 177 ASN A CA 1
ATOM 1461 C C . ASN A 1 177 ? 4.418 7.195 17.515 1.00 93.81 177 ASN A C 1
ATOM 1463 O O . ASN A 1 177 ? 4.607 7.876 16.510 1.00 93.81 177 ASN A O 1
ATOM 1467 N N . THR A 1 178 ? 3.938 5.952 17.415 1.00 91.00 178 THR A N 1
ATOM 1468 C CA . THR A 1 178 ? 3.548 5.355 16.134 1.00 91.00 178 THR A CA 1
ATOM 1469 C C . THR A 1 178 ? 2.406 6.158 15.515 1.00 91.00 178 THR A C 1
ATOM 1471 O O . THR A 1 178 ? 1.377 6.361 16.162 1.00 91.00 178 THR A O 1
ATOM 1474 N N . LYS A 1 179 ? 2.553 6.563 14.248 1.00 92.12 179 LYS A N 1
ATOM 1475 C CA . LYS A 1 179 ? 1.451 7.110 13.445 1.00 92.12 179 LYS A CA 1
ATOM 1476 C C . LYS A 1 179 ? 0.363 6.061 13.247 1.00 92.12 179 LYS A C 1
ATOM 1478 O O . LYS A 1 179 ? 0.649 4.911 12.910 1.00 92.12 179 LYS A O 1
ATOM 1483 N N . PHE A 1 180 ? -0.890 6.453 13.434 1.00 89.94 180 PHE A N 1
ATOM 1484 C CA . PHE A 1 180 ? -2.014 5.539 13.269 1.00 89.94 180 PHE A CA 1
ATOM 1485 C C . PHE A 1 180 ? -2.386 5.282 11.820 1.00 89.94 180 PHE A C 1
ATOM 1487 O O . PHE A 1 180 ? -2.839 4.188 11.517 1.00 89.94 180 PHE A O 1
ATOM 1494 N N . GLY A 1 181 ? -2.111 6.210 10.922 1.00 82.50 181 GLY A N 1
ATOM 1495 C CA . GLY A 1 181 ? -2.195 5.993 9.489 1.00 82.50 181 GLY A CA 1
ATOM 1496 C C . GLY A 1 181 ? -1.379 7.053 8.770 1.00 82.50 181 GLY A C 1
ATOM 1497 O O . GLY A 1 181 ? -1.091 8.112 9.330 1.00 82.50 181 GLY A O 1
ATOM 1498 N N . GLU A 1 182 ? -1.006 6.754 7.536 1.00 68.06 182 GLU A N 1
ATOM 1499 C CA . GLU A 1 182 ? -0.746 7.791 6.543 1.00 68.06 182 GLU A CA 1
ATOM 1500 C C . GLU A 1 182 ? -2.095 8.484 6.284 1.00 68.06 182 GLU A C 1
ATOM 1502 O O . GLU A 1 182 ? -3.128 7.811 6.262 1.00 68.06 182 GLU A O 1
ATOM 1507 N N . PHE A 1 183 ? -2.137 9.812 6.167 1.00 52.19 183 PHE A N 1
ATOM 1508 C CA . PHE A 1 183 ? -3.386 10.504 5.842 1.00 52.19 183 PHE A CA 1
ATOM 1509 C C . PHE A 1 183 ? -3.910 9.986 4.495 1.00 52.19 183 PHE A C 1
ATOM 1511 O O . PHE A 1 183 ? -3.390 10.347 3.447 1.00 52.19 183 PHE A O 1
ATOM 1518 N N . TYR A 1 184 ? -4.940 9.148 4.529 1.00 36.62 184 TYR A N 1
ATOM 1519 C CA . TYR A 1 184 ? -5.757 8.808 3.372 1.00 36.62 184 TYR A CA 1
ATOM 1520 C C . TYR A 1 184 ? -7.209 8.904 3.826 1.00 36.62 184 TYR A C 1
ATOM 1522 O O . TYR A 1 184 ? -7.735 8.010 4.491 1.00 36.62 184 TYR A O 1
ATOM 1530 N N . TYR A 1 185 ? -7.824 10.051 3.549 1.00 29.73 185 TYR A N 1
ATOM 1531 C CA . TYR A 1 185 ? -9.241 10.285 3.781 1.00 29.73 185 TYR A CA 1
ATOM 1532 C C . TYR A 1 185 ? -9.930 10.564 2.445 1.00 29.73 185 TYR A C 1
ATOM 1534 O O . TYR A 1 185 ? -9.571 11.524 1.772 1.00 29.73 185 TYR A O 1
ATOM 1542 N N . HIS A 1 186 ? -10.931 9.712 2.193 1.00 33.25 186 HIS A N 1
ATOM 1543 C CA . HIS A 1 186 ? -12.100 9.825 1.310 1.00 33.25 186 HIS A CA 1
ATOM 1544 C C . HIS A 1 186 ? -11.872 9.872 -0.202 1.00 33.25 186 HIS A C 1
ATOM 1546 O O . HIS A 1 186 ? -11.504 10.936 -0.735 1.00 33.25 186 HIS A O 1
#

=== Feature glossary ===
Annotated list of the representations used here:

Nearest PDB structures. The Foldseek neighbor list gives the closest experimentally determined structures in the PDB, ranked by structural alignment. TM-score near 1 means near-identical fold; near 0.3 means only rough topology match. This is how one finds what a novel AlphaFold prediction most resembles in the solved-structure universe.

Foldseek 3Di. Foldseek's 3Di representation compresses backbone geometry into a per-residue letter drawn from a learned twenty-state alphabet. It captures the tertiary interaction pattern around each residue — which residues are packed against it in space, regardless of where they are in sequence.

Radius of gyration, Cα contacts, bounding box. Radius of gyration (Rg) is the root-mean-square distance of Cα atoms from their centroid — a single number for overall size and compactness. A globular domain of N residues has Rg ≈ 2.2·N^0.38 Å; an extended or disordered chain has a much larger Rg. The Cα contact count is the number of residue pairs whose Cα atoms are within 8 Å and are more than four positions apart in sequence — a standard proxy for tertiary packing density. The bounding box is the smallest axis-aligned box enclosing all Cα atoms.

InterPro / GO / CATH / organism. The annotation block draws on four external resources. InterPro: which protein families and domains the sequence belongs to. GO: standardized terms for what the protein does, what process it participates in, and where in the cell it acts. CATH: which structural fold it has in the CATH hierarchy. Organism: the species of origin.

mmCIF coordinates. The mmCIF block holds the 3D Cartesian coordinates of each backbone atom (N, Cα, C, O) in ångströms. mmCIF is the PDB's canonical archive format — a tagged-loop text representation of the atomic model.

pLDDT. pLDDT is the predicted lDDT-Cα score: AlphaFold's confidence that the local environment of each residue (all inter-atomic distances within 15 Å) is correctly placed. It is a per-residue number between 0 and 100, with higher meaning more reliable.

Backbone torsions (φ/ψ). φ (phi) and ψ (psi) are the two rotatable backbone dihedrals per residue: φ is the C(i-1)–N–Cα–C torsion, ψ is the N–Cα–C–N(i+1) torsion, both in degrees on (−180°, 180°]. α-helical residues cluster near (−60°, −45°); β-strand residues near (−120°, +130°). A Ramachandran plot is simply a scatter of (φ, ψ) for every residue.

B-factor. For experimental (PDB) structures, the B-factor (temperature factor) quantifies the positional spread of each atom in the crystal — a combination of thermal vibration and static disorder — in units of Å². High B-factors mark flexible loops or poorly resolved regions; low B-factors mark the rigid, well-ordered core.

Secondary structure (3-state, P-SEA). SS3 is a coarse helix/strand/coil call (letters a/b/c) made by the P-SEA algorithm from inter-Cα distances and dihedrals. It is less detailed than DSSP but needs only Cα positions.

Predicted aligned error. Predicted aligned error is AlphaFold's pairwise confidence. Unlike pLDDT (per-residue), PAE is per-residue-pair and captures whether two parts of the structure are correctly placed relative to each other. Units are ångströms of expected positional error.

Solvent-accessible surface area. Solvent-accessible surface area (SASA) is the area in Å² traced out by the centre of a 1.4 Å probe sphere (a water molecule) rolled over the protein's van der Waals surface (Shrake–Rupley / Lee–Richards construction). Buried residues have near-zero SASA; fully exposed residues can exceed 200 Å². The total SASA scales roughly with the number of surface residues.

Secondary structure (8-state, DSSP). The SS8 string is DSSP's per-residue secondary-structure call. α-helix (H) means an i→i+4 H-bond ladder; β-strand (E) means the residue participates in a β-sheet; 3₁₀ (G) and π (I) are tighter and wider helices; T/S are turns/bends; '-' is loop.

Rendered structure images. Structure images are PyMOL renders from six orthogonal camera directions. Cartoon representation draws helices as coils and strands as arrows; sticks shows the backbone as bonds; surface shows the solvent-excluded envelope. Rainbow coloring maps sequence position to hue (blue→red, N→C); chain coloring assigns a distinct color per polypeptide.

Sequence. The amino-acid sequence is the protein's primary structure: the linear order of residues from the N-terminus to the C-terminus, written in one-letter code. Everything else here — the 3D coordinates, the secondary structure, the domain annotations — is ultimately a consequence of this string.

Contact-map, Ramachandran, and PAE plots. Three diagnostic plots accompany the record. The Cα contact map visualizes the tertiary structure as a 2D adjacency matrix (8 Å cutoff, sequence-local contacts suppressed). The Ramachandran plot shows the distribution of backbone (φ, ψ) torsions, with points in the α and β basins reflecting secondary structure content. The PAE plot shows AlphaFold's inter-residue confidence as a color matrix.